Protein AF-A0A2H9UJU3-F1 (afdb_monomer)

Radius of gyration: 30.04 Å; Cα contacts (8 Å, |Δi|>4): 275; chains: 1; bounding box: 65×41×95 Å

Structure (mmCIF, N/CA/C/O backbone):
data_AF-A0A2H9UJU3-F1
#
_entry.id   AF-A0A2H9UJU3-F1
#
loop_
_atom_site.group_PDB
_atom_site.id
_atom_site.type_symbol
_atom_site.label_atom_id
_atom_site.label_alt_id
_atom_site.label_comp_id
_atom_site.label_asym_id
_atom_site.label_entity_id
_atom_site.label_seq_id
_atom_site.pdbx_PDB_ins_code
_atom_site.Cartn_x
_atom_site.Cartn_y
_atom_site.Cartn_z
_atom_site.occupancy
_atom_site.B_iso_or_equiv
_atom_site.auth_seq_id
_atom_site.auth_comp_id
_atom_site.auth_asym_id
_atom_site.auth_atom_id
_atom_site.pdbx_PDB_model_num
ATOM 1 N N . MET A 1 1 ? 21.645 3.815 -2.377 1.00 71.12 1 MET A N 1
ATOM 2 C CA . MET A 1 1 ? 20.991 2.509 -2.167 1.00 71.12 1 MET A CA 1
ATOM 3 C C . MET A 1 1 ? 20.394 2.475 -0.770 1.00 71.12 1 MET A C 1
ATOM 5 O O . MET A 1 1 ? 19.191 2.299 -0.679 1.00 71.12 1 MET A O 1
ATOM 9 N N . ASP A 1 2 ? 21.178 2.804 0.259 1.00 84.88 2 ASP A N 1
ATOM 10 C CA . ASP A 1 2 ? 20.751 2.883 1.670 1.00 84.88 2 ASP A CA 1
ATOM 11 C C . ASP A 1 2 ? 19.466 3.697 1.880 1.00 84.88 2 ASP A C 1
ATOM 13 O O . ASP A 1 2 ? 18.487 3.160 2.375 1.00 84.88 2 ASP A O 1
ATOM 17 N N . HIS A 1 3 ? 19.380 4.913 1.328 1.00 91.19 3 HIS A N 1
ATOM 18 C CA . HIS A 1 3 ? 18.159 5.733 1.414 1.00 91.19 3 HIS A CA 1
ATOM 19 C C . HIS A 1 3 ? 16.886 5.038 0.880 1.00 91.19 3 HIS A C 1
ATOM 21 O O . HIS A 1 3 ? 15.785 5.308 1.355 1.00 91.19 3 HIS A O 1
ATOM 27 N N . LEU A 1 4 ? 16.990 4.180 -0.145 1.00 96.31 4 LEU A N 1
ATOM 28 C CA . LEU A 1 4 ? 15.821 3.463 -0.677 1.00 96.31 4 LEU A CA 1
ATOM 29 C C . LEU A 1 4 ? 15.385 2.343 0.271 1.00 96.31 4 LEU A C 1
ATOM 31 O O . LEU A 1 4 ? 14.187 2.141 0.442 1.00 96.31 4 LEU A O 1
ATOM 35 N N . LEU A 1 5 ? 16.343 1.660 0.901 1.00 97.25 5 LEU A N 1
ATOM 36 C CA . LEU A 1 5 ? 16.063 0.661 1.931 1.00 97.25 5 LEU A CA 1
ATOM 37 C C . LEU A 1 5 ? 15.442 1.325 3.167 1.00 97.25 5 LEU A C 1
ATOM 39 O O . LEU A 1 5 ? 14.396 0.875 3.617 1.00 97.25 5 LEU A O 1
ATOM 43 N N . ASP A 1 6 ? 15.981 2.464 3.611 1.00 97.25 6 ASP A N 1
ATOM 44 C CA . ASP A 1 6 ? 15.407 3.253 4.711 1.00 97.25 6 ASP A CA 1
ATOM 45 C C . ASP A 1 6 ? 13.963 3.695 4.409 1.00 97.25 6 ASP A C 1
ATOM 47 O O . ASP A 1 6 ? 13.097 3.711 5.285 1.00 97.25 6 ASP A O 1
ATOM 51 N N . SER A 1 7 ? 13.682 4.049 3.149 1.00 98.12 7 SER A N 1
ATOM 52 C CA . SER A 1 7 ? 12.333 4.429 2.709 1.00 98.12 7 SER A CA 1
ATOM 53 C C . SER A 1 7 ? 11.366 3.240 2.742 1.00 98.12 7 SER A C 1
ATOM 55 O O . SER A 1 7 ? 10.207 3.409 3.117 1.00 98.12 7 SER A O 1
ATOM 57 N N . LEU A 1 8 ? 11.829 2.037 2.387 1.00 98.06 8 LEU A N 1
ATOM 58 C CA . LEU A 1 8 ? 11.037 0.807 2.484 1.00 98.06 8 LEU A CA 1
ATOM 59 C C . LEU A 1 8 ? 10.750 0.442 3.943 1.00 98.06 8 LEU A C 1
ATOM 61 O O . LEU A 1 8 ? 9.595 0.204 4.285 1.00 98.06 8 LEU A O 1
ATOM 65 N N . ASP A 1 9 ? 11.758 0.502 4.814 1.00 97.38 9 ASP A N 1
ATOM 66 C CA . ASP A 1 9 ? 11.581 0.260 6.250 1.00 97.38 9 ASP A CA 1
ATOM 67 C C . ASP A 1 9 ? 10.626 1.308 6.867 1.00 97.38 9 ASP A C 1
ATOM 69 O O . ASP A 1 9 ? 9.838 1.020 7.771 1.00 97.38 9 ASP A O 1
ATOM 73 N N . GLN A 1 10 ? 10.624 2.546 6.362 1.00 98.25 10 GLN A N 1
ATOM 74 C CA . GLN A 1 10 ? 9.644 3.556 6.764 1.00 98.25 10 GLN A CA 1
ATOM 75 C C . GLN A 1 10 ? 8.214 3.222 6.312 1.00 98.25 10 GLN A C 1
ATOM 77 O O . GLN A 1 10 ? 7.278 3.454 7.082 1.00 98.25 10 GLN A O 1
ATOM 82 N N . ILE A 1 11 ? 8.025 2.702 5.098 1.00 98.25 11 ILE A N 1
ATOM 83 C CA . ILE A 1 11 ? 6.712 2.241 4.620 1.00 98.25 11 ILE A CA 1
ATOM 84 C C . ILE A 1 11 ? 6.210 1.088 5.485 1.00 98.25 11 ILE A C 1
ATOM 86 O O . ILE A 1 11 ? 5.078 1.156 5.954 1.00 98.25 11 ILE A O 1
ATOM 90 N N . GLU A 1 12 ? 7.058 0.100 5.767 1.00 97.50 12 GLU A N 1
ATOM 91 C CA . GLU A 1 12 ? 6.731 -1.038 6.634 1.00 97.50 12 GLU A CA 1
ATOM 92 C C . GLU A 1 12 ? 6.290 -0.566 8.031 1.00 97.50 12 GLU A C 1
ATOM 94 O O . GLU A 1 12 ? 5.260 -0.985 8.557 1.00 97.50 12 GLU A O 1
ATOM 99 N N . ASN A 1 13 ? 7.007 0.395 8.620 1.00 98.06 13 ASN A N 1
ATOM 100 C CA . ASN A 1 13 ? 6.614 0.985 9.901 1.00 98.06 13 ASN A CA 1
ATOM 101 C C . ASN A 1 13 ? 5.247 1.690 9.842 1.00 98.06 13 ASN A C 1
ATOM 103 O O . ASN A 1 13 ? 4.453 1.583 10.779 1.00 98.06 13 ASN A O 1
ATOM 107 N N . LEU A 1 14 ? 4.957 2.422 8.761 1.00 98.25 14 LEU A N 1
ATOM 108 C CA . LEU A 1 14 ? 3.671 3.103 8.577 1.00 98.25 14 LEU A CA 1
ATOM 109 C C . LEU A 1 14 ? 2.522 2.117 8.330 1.00 98.25 14 LEU A C 1
ATOM 111 O O . LEU A 1 14 ? 1.419 2.343 8.829 1.00 98.25 14 LEU A O 1
ATOM 115 N N . GLU A 1 15 ? 2.779 1.037 7.596 1.00 97.06 15 GLU A N 1
ATOM 116 C CA . GLU A 1 15 ? 1.847 -0.072 7.393 1.00 97.06 15 GLU A CA 1
ATOM 117 C C . GLU A 1 15 ? 1.529 -0.764 8.725 1.00 97.06 15 GLU A C 1
ATOM 119 O O . GLU A 1 15 ? 0.360 -0.944 9.063 1.00 97.06 15 GLU A O 1
ATOM 124 N N . ASN A 1 16 ? 2.547 -1.073 9.532 1.00 95.38 16 ASN A N 1
ATOM 125 C CA . ASN A 1 16 ? 2.372 -1.671 10.855 1.00 95.38 16 ASN A CA 1
ATOM 126 C C . ASN A 1 16 ? 1.556 -0.770 11.792 1.00 95.38 16 ASN A C 1
ATOM 128 O O . ASN A 1 16 ? 0.697 -1.252 12.531 1.00 95.38 16 ASN A O 1
ATOM 132 N N . GLN A 1 17 ? 1.761 0.550 11.738 1.00 94.69 17 GLN A N 1
ATOM 133 C CA . GLN A 1 17 ? 0.908 1.503 12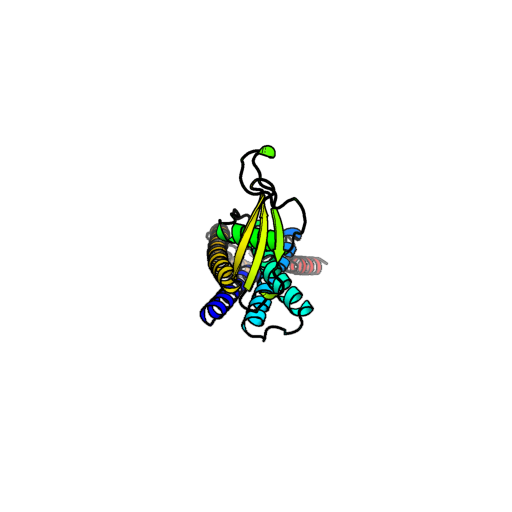.457 1.00 94.69 17 GLN A CA 1
ATOM 134 C C . GLN A 1 17 ? -0.551 1.413 12.000 1.00 94.69 17 GLN A C 1
ATOM 136 O O . GLN A 1 17 ? -1.446 1.349 12.841 1.00 94.69 17 GLN A O 1
ATOM 141 N N . LEU A 1 18 ? -0.791 1.358 10.688 1.00 93.38 18 LEU A N 1
ATOM 142 C CA . LEU A 1 18 ? -2.132 1.232 10.123 1.00 93.38 18 LEU A CA 1
ATOM 143 C C . LEU A 1 18 ? -2.804 -0.073 10.583 1.00 93.38 18 LEU A C 1
ATOM 145 O O . LEU A 1 18 ? -3.924 -0.035 11.090 1.00 93.38 18 LEU A O 1
ATOM 149 N N . ARG A 1 19 ? -2.091 -1.207 10.511 1.00 93.44 19 ARG A N 1
ATOM 150 C CA . ARG A 1 19 ? -2.549 -2.509 11.032 1.00 93.44 19 ARG A CA 1
ATOM 151 C C . ARG A 1 19 ? -2.897 -2.439 12.520 1.00 93.44 19 ARG A C 1
ATOM 153 O O . ARG A 1 19 ? -3.940 -2.949 12.919 1.00 93.44 19 ARG A O 1
ATOM 160 N N . ASN A 1 20 ? -2.084 -1.763 13.331 1.00 90.88 20 ASN A N 1
ATOM 161 C CA . ASN A 1 20 ? -2.363 -1.581 14.757 1.00 90.88 20 ASN A CA 1
ATOM 162 C C . ASN A 1 20 ? -3.626 -0.745 15.000 1.00 90.88 20 ASN A C 1
ATOM 164 O O . ASN A 1 20 ? -4.445 -1.123 15.836 1.00 90.88 20 ASN A O 1
ATOM 168 N N 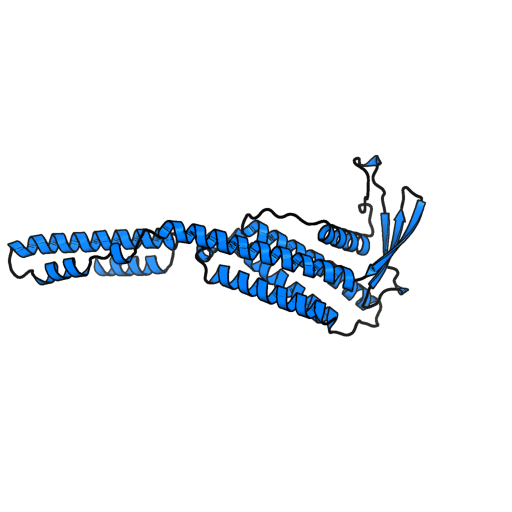. TYR A 1 21 ? -3.827 0.352 14.263 1.00 84.88 21 TYR A N 1
ATOM 169 C CA . TYR A 1 21 ? -5.060 1.139 14.375 1.00 84.88 21 TYR A CA 1
ATOM 170 C C . TYR A 1 21 ? -6.296 0.338 13.967 1.00 84.88 21 TYR A C 1
ATOM 172 O O . TYR A 1 21 ? -7.335 0.459 14.603 1.00 84.88 21 TYR A O 1
ATOM 180 N N . ILE A 1 22 ? -6.187 -0.515 12.950 1.00 86.44 22 ILE A N 1
ATOM 181 C CA . ILE A 1 22 ? -7.304 -1.345 12.485 1.00 86.44 22 ILE A CA 1
ATOM 182 C C . ILE A 1 22 ? -7.624 -2.470 13.463 1.00 86.44 22 ILE A C 1
ATOM 184 O O . ILE A 1 22 ? -8.795 -2.757 13.675 1.00 86.44 22 ILE A O 1
ATOM 188 N N . ASN A 1 23 ? -6.616 -3.131 14.033 1.00 82.50 23 ASN A N 1
ATOM 189 C CA . ASN A 1 23 ? -6.821 -4.320 14.865 1.00 82.50 23 ASN A CA 1
ATOM 190 C C . ASN A 1 23 ? -7.099 -3.991 16.335 1.00 82.50 23 ASN A C 1
ATOM 192 O O . ASN A 1 23 ? -7.747 -4.774 17.020 1.00 82.50 23 ASN A O 1
ATOM 196 N N . CYS A 1 24 ? -6.619 -2.846 16.820 1.00 78.88 24 CYS A N 1
ATOM 197 C CA . CYS A 1 24 ? -6.755 -2.443 18.221 1.00 78.88 24 CYS A CA 1
ATOM 198 C C . CYS A 1 24 ? -7.644 -1.202 18.408 1.00 78.88 24 CYS A C 1
ATOM 200 O O . CYS A 1 24 ? -7.858 -0.767 19.540 1.00 78.88 24 CYS A O 1
ATOM 202 N N . GLY A 1 25 ? -8.102 -0.582 17.317 1.00 76.44 25 GLY A N 1
ATOM 203 C CA . GLY A 1 25 ? -8.897 0.643 17.341 1.00 76.44 25 GLY A CA 1
ATOM 204 C C . GLY A 1 25 ? -10.402 0.404 17.415 1.00 76.44 25 GLY A C 1
ATOM 205 O O . GLY A 1 25 ? -10.908 -0.692 17.177 1.00 76.44 25 GLY A O 1
ATOM 206 N N . VAL A 1 26 ? -11.141 1.472 17.711 1.00 79.75 26 VAL A N 1
ATOM 207 C CA . VAL A 1 26 ? -12.614 1.459 17.747 1.00 79.75 26 VAL A CA 1
ATOM 208 C C . VAL A 1 26 ? -13.241 1.288 16.359 1.00 79.75 26 VAL A C 1
ATOM 210 O O . VAL A 1 26 ? -14.412 0.928 16.251 1.00 79.75 26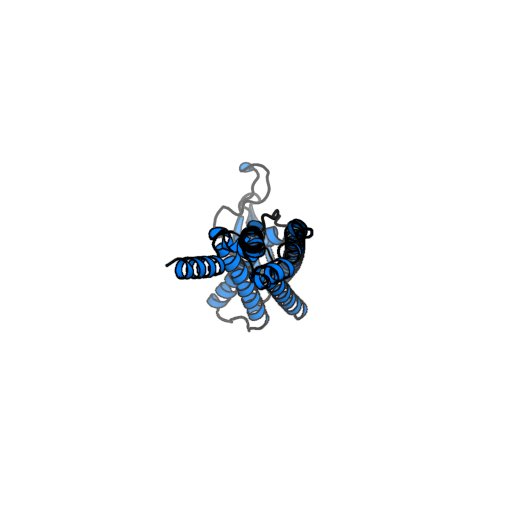 VAL A O 1
ATOM 213 N N . LEU A 1 27 ? -12.477 1.525 15.289 1.00 84.00 27 LEU A N 1
ATOM 214 C CA . LEU A 1 27 ? -12.910 1.297 13.911 1.00 84.00 27 LEU A CA 1
ATOM 215 C C . LEU A 1 27 ? -12.914 -0.187 13.515 1.00 84.00 27 LEU A C 1
ATOM 217 O O . LEU A 1 27 ? -13.559 -0.522 12.522 1.00 84.00 27 LEU A O 1
ATOM 221 N N . HIS A 1 28 ? -12.247 -1.069 14.274 1.00 85.62 28 HIS A N 1
ATOM 222 C CA . HIS A 1 28 ? -12.102 -2.494 13.948 1.00 85.62 28 HIS A CA 1
ATOM 223 C C . HIS A 1 28 ? -13.437 -3.144 13.565 1.00 85.62 28 HIS A C 1
ATOM 225 O O . HIS A 1 28 ? -13.619 -3.624 12.447 1.00 85.62 28 HIS A O 1
ATOM 231 N N . TYR A 1 29 ? -14.410 -3.078 14.472 1.00 77.06 29 TYR A N 1
ATOM 232 C CA . TYR A 1 29 ? -15.710 -3.720 14.292 1.00 77.06 29 TYR A CA 1
ATOM 233 C C . TYR A 1 29 ? -16.555 -3.056 13.200 1.00 77.06 29 TYR A C 1
ATOM 235 O O . TYR A 1 29 ? -17.287 -3.733 12.480 1.00 77.06 29 TYR A O 1
ATOM 243 N N . GLN A 1 30 ? -16.428 -1.735 13.022 1.00 80.94 30 GLN A N 1
ATOM 244 C CA . GLN A 1 30 ? -17.106 -1.028 11.930 1.00 80.94 30 GLN A CA 1
ATOM 245 C C . GLN A 1 30 ? -16.619 -1.523 10.565 1.00 80.94 30 GLN A C 1
ATOM 247 O O . GLN A 1 30 ? -17.423 -1.688 9.648 1.00 80.94 30 GLN A O 1
ATOM 252 N N . LEU A 1 31 ? -15.314 -1.776 10.441 1.00 85.75 31 LEU A N 1
ATOM 253 C CA . LEU A 1 31 ? -14.714 -2.331 9.233 1.00 85.75 31 LEU A CA 1
ATOM 254 C C . LEU A 1 31 ? -15.094 -3.804 9.050 1.00 85.75 31 LEU A C 1
ATOM 256 O O . LEU A 1 31 ? -15.460 -4.186 7.944 1.00 85.75 31 LEU A O 1
ATOM 260 N N . LEU A 1 32 ? -15.070 -4.606 10.119 1.00 84.50 32 LEU A N 1
ATOM 261 C CA . LEU A 1 32 ? -15.396 -6.036 10.083 1.00 84.50 32 LEU A CA 1
ATOM 262 C C . LEU A 1 32 ? -16.849 -6.306 9.641 1.00 84.50 32 LEU A C 1
ATOM 264 O O . LEU A 1 32 ? -17.108 -7.252 8.894 1.00 84.50 32 LEU A O 1
ATOM 268 N N . ASN A 1 33 ? -17.790 -5.450 10.056 1.00 83.69 33 ASN A N 1
ATOM 269 C CA . ASN A 1 33 ? -19.205 -5.558 9.685 1.00 83.69 33 ASN A CA 1
ATOM 270 C C . ASN A 1 33 ? -19.463 -5.302 8.190 1.00 83.69 33 ASN A C 1
ATOM 272 O O . ASN A 1 33 ? -20.412 -5.843 7.619 1.00 83.69 33 ASN A O 1
ATOM 276 N N . ASP A 1 34 ? -18.605 -4.528 7.524 1.00 87.50 34 ASP A N 1
ATOM 277 C CA . ASP A 1 34 ? -18.618 -4.362 6.071 1.00 87.50 34 ASP A CA 1
ATOM 278 C C . ASP A 1 34 ? -17.629 -5.354 5.444 1.00 87.50 34 ASP A C 1
ATOM 280 O O . ASP A 1 34 ? -16.490 -5.013 5.124 1.00 87.50 34 ASP A O 1
ATOM 284 N N . LYS A 1 35 ? -18.071 -6.609 5.260 1.00 89.38 35 LYS A N 1
ATOM 285 C CA . LYS A 1 35 ? -17.216 -7.695 4.743 1.00 89.38 35 LYS A CA 1
ATOM 286 C C . LYS A 1 35 ? -16.449 -7.293 3.485 1.00 89.3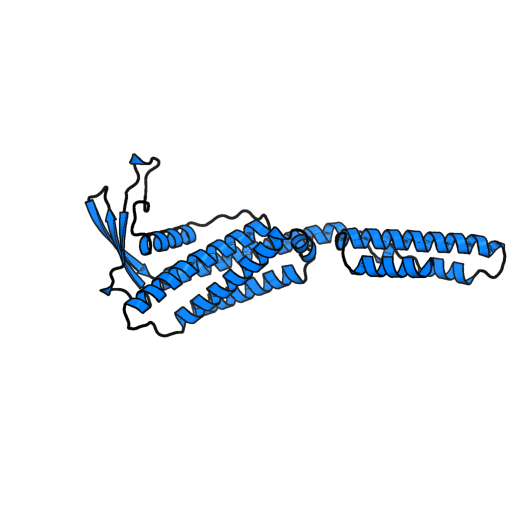8 35 LYS A C 1
ATOM 288 O O . LYS A 1 35 ? -15.270 -7.602 3.369 1.00 89.38 35 LYS A O 1
ATOM 293 N N . HIS A 1 36 ? -17.100 -6.615 2.542 1.00 91.19 36 HIS A N 1
ATOM 294 C CA . HIS A 1 36 ? -16.444 -6.195 1.308 1.00 91.19 36 HIS A CA 1
ATOM 295 C C . HIS A 1 36 ? -15.278 -5.236 1.591 1.00 91.19 36 HIS A C 1
ATOM 297 O O . HIS A 1 36 ? -14.175 -5.457 1.091 1.00 91.19 36 HIS A O 1
ATOM 303 N N . ARG A 1 37 ? -15.487 -4.208 2.428 1.00 92.81 37 ARG A N 1
ATOM 304 C CA . ARG A 1 37 ? -14.398 -3.309 2.841 1.00 92.81 37 ARG A CA 1
ATOM 305 C C . ARG A 1 37 ? -13.322 -4.016 3.649 1.00 92.81 37 ARG A C 1
ATOM 307 O O . ARG A 1 37 ? -12.152 -3.720 3.438 1.00 92.81 37 ARG A O 1
ATOM 314 N N . TRP A 1 38 ? -13.692 -4.944 4.527 1.00 93.44 38 TRP A N 1
ATOM 315 C CA . TRP A 1 38 ? -12.732 -5.728 5.301 1.00 93.44 38 TRP A CA 1
ATOM 316 C C . TRP A 1 38 ? -11.790 -6.531 4.397 1.00 93.44 38 TRP A C 1
ATOM 318 O O . TRP A 1 38 ? -10.572 -6.414 4.503 1.00 93.44 38 TRP A O 1
ATOM 328 N N . TRP A 1 39 ? -12.336 -7.286 3.441 1.00 94.19 39 TRP A N 1
ATOM 329 C CA . TRP A 1 39 ? -11.524 -8.066 2.500 1.00 94.19 39 TRP A CA 1
ATOM 330 C C . TRP A 1 39 ? -10.664 -7.180 1.593 1.00 94.19 39 TRP A C 1
ATOM 332 O O . TRP A 1 39 ? -9.507 -7.511 1.331 1.00 94.19 39 TRP A O 1
ATOM 342 N N . MET A 1 40 ? -11.195 -6.036 1.151 1.00 96.12 40 MET A N 1
ATOM 343 C CA . MET A 1 40 ? -10.426 -5.046 0.394 1.00 96.12 40 MET A CA 1
ATOM 344 C C . MET A 1 40 ? -9.264 -4.477 1.217 1.00 96.12 40 MET A C 1
ATOM 346 O O . MET A 1 40 ? -8.163 -4.337 0.690 1.00 96.12 40 MET A O 1
ATOM 350 N N . LEU A 1 41 ? -9.488 -4.189 2.501 1.00 96.44 41 LEU A N 1
ATOM 351 C CA . LEU A 1 41 ? -8.471 -3.691 3.424 1.00 96.44 41 LEU A CA 1
ATOM 352 C C . LEU A 1 41 ? -7.336 -4.697 3.613 1.00 96.44 41 LEU A C 1
ATOM 354 O O . LEU A 1 41 ? -6.177 -4.330 3.433 1.00 96.44 41 LEU A O 1
ATOM 358 N N . CYS A 1 42 ? -7.667 -5.953 3.928 1.00 95.12 42 CYS A N 1
ATOM 359 C CA . CYS A 1 42 ? -6.679 -7.022 4.075 1.00 95.12 42 CYS A CA 1
ATOM 360 C C . CYS A 1 42 ? -5.866 -7.198 2.789 1.00 95.12 42 CYS A C 1
ATOM 362 O O . CYS A 1 42 ? -4.642 -7.140 2.822 1.00 95.12 42 CYS A O 1
ATOM 364 N N . SER A 1 43 ? -6.542 -7.312 1.640 1.00 97.38 43 SER A N 1
ATOM 365 C CA . SER A 1 43 ? -5.866 -7.485 0.352 1.00 97.38 43 SER A CA 1
ATOM 366 C C . SER A 1 43 ? -4.959 -6.304 -0.002 1.00 97.38 43 SER A C 1
ATOM 368 O O . SER A 1 43 ? -3.853 -6.512 -0.494 1.00 97.38 43 SER A O 1
ATOM 370 N N . ALA A 1 44 ? -5.394 -5.068 0.246 1.00 98.06 44 ALA A N 1
ATOM 371 C CA . ALA A 1 44 ? -4.586 -3.888 -0.035 1.00 98.06 44 ALA A CA 1
ATOM 372 C C . ALA A 1 44 ? -3.346 -3.815 0.870 1.00 98.06 44 ALA A C 1
ATOM 374 O O . ALA A 1 44 ? -2.252 -3.519 0.394 1.00 98.06 44 ALA A O 1
ATOM 375 N N . LEU A 1 45 ? -3.505 -4.114 2.158 1.00 97.69 45 LEU A N 1
ATOM 376 C CA . LEU A 1 45 ? -2.399 -4.178 3.107 1.00 97.69 45 LEU A CA 1
ATOM 377 C C . LEU A 1 45 ? -1.360 -5.232 2.713 1.00 97.69 45 LEU A C 1
ATOM 379 O O . LEU A 1 45 ? -0.171 -4.931 2.685 1.00 97.69 45 LEU A O 1
ATOM 383 N N . ASP A 1 46 ? -1.802 -6.431 2.343 1.00 97.69 46 ASP A N 1
ATOM 384 C CA . ASP A 1 46 ? -0.890 -7.513 1.966 1.00 97.69 46 ASP A CA 1
ATOM 385 C C . ASP A 1 46 ? -0.141 -7.181 0.668 1.00 97.69 46 ASP A C 1
ATOM 387 O O . ASP A 1 46 ? 1.079 -7.289 0.621 1.00 97.69 46 ASP A O 1
ATOM 391 N N . VAL A 1 47 ? -0.820 -6.628 -0.345 1.00 98.50 47 VAL A N 1
ATOM 392 C CA . VAL A 1 47 ? -0.157 -6.178 -1.585 1.00 98.50 47 VAL A CA 1
ATOM 393 C C . VAL A 1 47 ? 0.849 -5.045 -1.325 1.00 98.50 47 VAL A C 1
ATOM 395 O O . VAL A 1 47 ? 1.897 -4.979 -1.975 1.00 98.50 47 VAL A O 1
ATOM 398 N N . LEU A 1 48 ? 0.564 -4.130 -0.391 1.00 98.44 48 LEU A N 1
ATOM 399 C CA . LEU A 1 48 ? 1.508 -3.079 0.008 1.00 98.44 48 LEU A CA 1
ATOM 400 C C . LEU A 1 48 ? 2.779 -3.670 0.650 1.00 98.44 48 LEU A C 1
ATOM 402 O O . LEU A 1 48 ? 3.883 -3.244 0.296 1.00 98.44 48 LEU A O 1
ATOM 406 N N . GLY A 1 49 ? 2.629 -4.663 1.527 1.00 97.81 49 GLY A N 1
ATOM 407 C CA . GLY A 1 49 ? 3.746 -5.390 2.134 1.00 97.81 49 GLY A CA 1
ATOM 408 C C . GLY A 1 49 ? 4.542 -6.205 1.108 1.00 97.81 49 GLY A C 1
ATOM 409 O O . GLY A 1 49 ? 5.756 -6.036 0.990 1.00 97.81 49 GLY A O 1
ATOM 410 N N . ASP A 1 50 ? 3.858 -7.004 0.285 1.00 98.44 50 ASP A N 1
ATOM 411 C CA . ASP A 1 50 ? 4.460 -7.857 -0.751 1.00 98.44 50 ASP A CA 1
ATOM 412 C C . ASP A 1 50 ? 5.288 -7.046 -1.753 1.00 98.44 50 ASP A C 1
ATOM 414 O O . ASP A 1 50 ? 6.401 -7.425 -2.126 1.00 98.44 50 ASP A O 1
ATOM 418 N N . THR A 1 51 ? 4.770 -5.892 -2.183 1.00 98.56 51 THR A N 1
ATOM 419 C CA . THR A 1 51 ? 5.508 -5.006 -3.094 1.00 98.56 51 THR A CA 1
ATOM 420 C C . THR A 1 51 ? 6.720 -4.371 -2.420 1.00 98.56 51 THR A C 1
ATOM 422 O O . THR A 1 51 ? 7.758 -4.232 -3.066 1.00 98.56 51 THR A O 1
ATOM 425 N N . SER A 1 52 ? 6.638 -4.044 -1.128 1.00 98.06 52 SER A N 1
ATOM 426 C CA . SER A 1 52 ? 7.777 -3.527 -0.360 1.00 98.06 52 SER A CA 1
ATOM 427 C C . SER A 1 52 ? 8.885 -4.577 -0.216 1.00 98.06 52 SER A C 1
ATOM 429 O O . SER A 1 52 ? 10.058 -4.258 -0.427 1.00 98.06 52 SER A O 1
ATOM 431 N N . LEU A 1 53 ? 8.519 -5.841 0.029 1.00 97.94 53 LEU A N 1
ATOM 432 C CA . LEU A 1 53 ? 9.453 -6.970 0.032 1.00 97.94 53 LEU A CA 1
ATOM 433 C C . LEU A 1 53 ? 10.106 -7.161 -1.345 1.00 97.94 53 LEU A C 1
ATOM 435 O O . LEU A 1 53 ? 11.330 -7.219 -1.446 1.00 97.94 53 LEU A O 1
ATOM 439 N N . ALA A 1 54 ? 9.311 -7.156 -2.419 1.00 98.25 54 ALA A N 1
ATOM 440 C CA . ALA A 1 54 ? 9.822 -7.284 -3.783 1.00 98.25 54 ALA A CA 1
ATOM 441 C C . ALA A 1 54 ? 10.802 -6.155 -4.158 1.00 98.25 54 ALA A C 1
ATOM 443 O O . ALA A 1 54 ? 11.813 -6.401 -4.820 1.00 98.25 54 ALA A O 1
ATOM 444 N N . PHE A 1 55 ? 10.540 -4.916 -3.724 1.00 98.44 55 PHE A N 1
ATOM 445 C CA . PHE A 1 55 ? 11.472 -3.802 -3.910 1.00 98.44 55 PHE A CA 1
ATOM 446 C C . PHE A 1 55 ? 12.777 -4.007 -3.142 1.00 98.44 55 PHE A C 1
ATOM 448 O O . PHE A 1 55 ? 13.850 -3.764 -3.700 1.00 98.44 55 PHE A O 1
ATOM 455 N N . LYS A 1 56 ? 12.700 -4.466 -1.889 1.00 97.75 56 LYS A N 1
ATOM 456 C CA . LYS A 1 56 ? 13.870 -4.744 -1.046 1.00 97.75 56 LYS A CA 1
ATOM 457 C C . LYS A 1 56 ? 14.762 -5.803 -1.689 1.00 97.75 56 LYS A C 1
ATOM 459 O O . LYS A 1 56 ? 15.948 -5.548 -1.906 1.00 97.75 56 LYS A O 1
ATOM 464 N N . ASP A 1 57 ? 14.166 -6.910 -2.121 1.00 97.38 57 ASP A N 1
ATOM 465 C CA . ASP A 1 57 ? 14.877 -7.990 -2.801 1.00 97.38 57 ASP A CA 1
ATOM 466 C C . ASP A 1 57 ? 15.489 -7.510 -4.120 1.00 97.38 57 ASP A C 1
ATOM 468 O O . ASP A 1 57 ? 16.680 -7.706 -4.345 1.00 97.38 57 ASP A O 1
ATOM 472 N N . TYR A 1 58 ? 14.746 -6.772 -4.955 1.00 97.31 58 TYR A N 1
ATOM 473 C CA . TYR A 1 58 ? 15.291 -6.211 -6.198 1.00 97.31 58 TYR A CA 1
ATOM 474 C C . TYR A 1 58 ? 16.545 -5.350 -5.959 1.00 97.31 58 TYR A C 1
ATOM 476 O O . TYR A 1 58 ? 17.510 -5.401 -6.731 1.00 97.31 58 TYR A O 1
ATOM 484 N N . LEU A 1 59 ? 16.552 -4.545 -4.891 1.00 96.50 59 LEU A N 1
ATOM 485 C CA . LEU A 1 59 ? 17.696 -3.709 -4.530 1.00 96.50 59 LEU A CA 1
ATOM 486 C C . LEU A 1 59 ? 18.899 -4.546 -4.083 1.00 96.50 59 LEU A C 1
ATOM 488 O O . LEU A 1 59 ? 20.029 -4.215 -4.452 1.00 96.50 59 LEU A O 1
ATOM 492 N N . GLN A 1 60 ? 18.669 -5.635 -3.355 1.00 95.44 60 GLN A N 1
ATOM 493 C CA . GLN A 1 60 ? 19.714 -6.404 -2.677 1.00 95.44 60 GLN A CA 1
ATOM 494 C C . GLN A 1 60 ? 20.254 -7.587 -3.493 1.00 95.44 60 GLN A C 1
ATOM 496 O O . GLN A 1 60 ? 21.416 -7.951 -3.330 1.00 95.44 60 GLN A O 1
ATOM 501 N N . THR A 1 61 ? 19.472 -8.159 -4.409 1.00 94.75 61 THR A N 1
ATOM 502 C CA . THR A 1 61 ? 19.892 -9.325 -5.201 1.00 94.75 61 THR A CA 1
ATOM 503 C C . THR A 1 61 ? 20.682 -8.933 -6.447 1.00 94.75 61 THR A C 1
ATOM 505 O O . THR A 1 61 ? 20.522 -7.840 -7.000 1.00 94.75 61 THR A O 1
ATOM 508 N N . GLU A 1 62 ? 21.522 -9.835 -6.952 1.00 95.69 62 GLU A N 1
ATOM 509 C CA . GLU A 1 62 ? 22.173 -9.639 -8.249 1.00 95.69 62 GLU A CA 1
ATOM 510 C C . GLU A 1 62 ? 21.150 -9.603 -9.395 1.00 95.69 62 GLU A C 1
ATOM 512 O O . GLU A 1 62 ? 20.100 -10.244 -9.347 1.00 95.69 62 GLU A O 1
ATOM 517 N N . PHE A 1 63 ? 21.455 -8.831 -10.440 1.00 96.25 63 PHE A N 1
ATOM 518 C CA . PHE A 1 63 ? 20.618 -8.772 -11.637 1.00 96.25 63 PHE A CA 1
ATOM 519 C C . PHE A 1 63 ? 21.005 -9.901 -12.599 1.00 96.25 63 PHE A C 1
ATOM 521 O O . PHE A 1 63 ? 22.202 -10.127 -12.804 1.00 96.25 63 PHE A O 1
ATOM 528 N N . PRO A 1 64 ? 20.037 -10.595 -13.220 1.00 96.56 64 PRO A N 1
ATOM 529 C CA . PRO A 1 64 ? 20.332 -11.763 -14.040 1.00 96.56 64 PRO A CA 1
ATOM 530 C C . PRO A 1 64 ? 21.146 -11.418 -15.293 1.00 96.56 64 PRO A C 1
ATOM 532 O O . PRO A 1 64 ? 21.076 -10.312 -15.845 1.00 96.56 64 PRO A O 1
ATOM 535 N N . LYS A 1 65 ? 21.902 -12.404 -15.786 1.00 95.19 65 LYS A N 1
ATOM 536 C CA . LYS A 1 65 ? 22.712 -12.271 -17.009 1.00 95.19 65 LYS A CA 1
ATOM 537 C C . LYS A 1 65 ? 21.904 -12.642 -18.251 1.00 95.19 65 LYS A C 1
ATOM 539 O O . LYS A 1 65 ? 22.059 -12.016 -19.301 1.00 95.19 65 LYS A O 1
ATOM 544 N N . GLU A 1 66 ? 21.015 -13.616 -18.118 1.00 97.12 66 GLU A N 1
ATOM 545 C CA . GLU A 1 66 ? 20.180 -14.176 -19.171 1.00 97.12 66 GLU A CA 1
ATOM 546 C C . GLU A 1 66 ? 19.136 -13.153 -19.624 1.00 97.12 66 GLU A C 1
ATOM 548 O O . GLU A 1 66 ? 18.327 -12.668 -18.834 1.00 97.12 66 GLU A O 1
ATOM 553 N N . THR A 1 67 ? 19.102 -12.848 -20.923 1.00 94.31 67 THR A N 1
ATOM 554 C CA . THR A 1 67 ? 18.220 -11.814 -21.486 1.00 94.31 67 THR A CA 1
ATOM 555 C C . THR A 1 67 ? 16.746 -12.000 -21.117 1.00 94.31 67 THR A C 1
ATOM 557 O O . THR A 1 67 ? 16.085 -11.022 -20.785 1.00 94.31 67 THR A O 1
ATOM 560 N N . GLY A 1 68 ? 16.225 -13.231 -21.154 1.00 95.75 68 GLY A N 1
ATOM 561 C CA . GLY A 1 68 ? 14.830 -13.501 -20.788 1.00 95.75 68 GLY A CA 1
ATOM 562 C C . GLY A 1 68 ? 14.526 -13.145 -19.330 1.00 95.75 68 GLY A C 1
ATOM 563 O O . GLY A 1 68 ? 13.520 -12.497 -19.050 1.00 95.75 68 GLY A O 1
ATOM 564 N N . LEU A 1 69 ? 15.439 -13.481 -18.413 1.00 96.88 69 LEU A N 1
ATOM 565 C CA . LEU A 1 69 ? 15.306 -13.143 -16.996 1.00 96.88 69 LEU A CA 1
ATOM 566 C C . LEU A 1 69 ? 15.425 -11.633 -16.758 1.00 96.88 69 LEU A C 1
ATOM 568 O O . LEU A 1 69 ? 14.698 -11.094 -15.930 1.00 96.88 69 LEU A O 1
ATOM 572 N N . LYS A 1 70 ? 16.260 -10.921 -17.525 1.00 96.50 70 LYS A N 1
ATOM 573 C CA . LYS A 1 70 ? 16.319 -9.451 -17.458 1.00 96.50 70 LYS A CA 1
ATOM 574 C C . LYS A 1 70 ? 14.960 -8.806 -17.739 1.00 96.50 70 LYS A C 1
ATOM 576 O O . LYS A 1 70 ? 14.552 -7.914 -17.002 1.00 96.50 70 LYS A O 1
ATOM 581 N N . TYR A 1 71 ? 14.236 -9.283 -18.756 1.00 94.56 71 TYR A N 1
ATOM 582 C CA . TYR A 1 71 ? 12.875 -8.808 -19.036 1.00 94.56 71 TYR A CA 1
ATOM 583 C C . TYR A 1 71 ? 11.909 -9.118 -17.894 1.00 94.56 71 TYR A C 1
ATOM 585 O O . TYR A 1 71 ? 11.137 -8.243 -17.516 1.00 94.56 71 TYR A O 1
ATOM 593 N N . ILE A 1 72 ? 11.972 -10.323 -17.317 1.00 95.62 72 ILE A N 1
ATOM 594 C CA . ILE A 1 72 ? 11.138 -10.689 -16.162 1.00 95.62 72 ILE A CA 1
ATOM 595 C C . ILE A 1 72 ? 11.386 -9.730 -14.994 1.00 95.62 72 ILE A C 1
ATOM 597 O O . ILE A 1 72 ? 10.427 -9.218 -14.425 1.00 95.62 72 ILE A O 1
ATOM 601 N N . HIS A 1 73 ? 12.646 -9.417 -14.682 1.00 95.69 73 HIS A N 1
ATOM 602 C CA . HIS A 1 73 ? 12.974 -8.460 -13.624 1.00 95.69 73 HIS A CA 1
ATOM 603 C C . HIS A 1 73 ? 12.473 -7.044 -13.943 1.00 95.69 73 HIS A C 1
ATOM 605 O O . HIS A 1 73 ? 11.862 -6.414 -13.083 1.00 95.69 73 HIS A O 1
ATOM 611 N N . CYS A 1 74 ? 12.669 -6.550 -15.172 1.00 94.69 74 CYS A N 1
ATOM 612 C CA . CYS A 1 74 ? 12.181 -5.228 -15.579 1.00 94.69 74 CYS A CA 1
ATOM 613 C C . CYS A 1 74 ? 10.650 -5.128 -15.549 1.00 94.69 74 CYS A C 1
ATOM 615 O O . CYS A 1 74 ? 10.100 -4.154 -15.042 1.00 94.69 74 CYS A O 1
ATOM 617 N N . TYR A 1 75 ? 9.936 -6.126 -16.064 1.00 94.94 75 TYR A N 1
ATOM 618 C CA . TYR A 1 75 ? 8.476 -6.124 -16.028 1.00 94.94 75 TYR A CA 1
ATOM 619 C C . TYR A 1 75 ? 7.940 -6.332 -14.614 1.00 94.94 75 TYR A C 1
ATOM 621 O O . TYR A 1 75 ? 6.976 -5.669 -14.235 1.00 94.94 75 TYR A O 1
ATOM 629 N N . GLY A 1 76 ? 8.594 -7.178 -13.818 1.00 96.56 76 GLY A N 1
ATOM 630 C CA . GLY A 1 76 ? 8.261 -7.407 -12.417 1.00 96.56 76 GLY A CA 1
ATOM 631 C C . GLY A 1 76 ? 8.345 -6.124 -11.596 1.00 96.56 76 GLY A C 1
ATOM 632 O O . GLY A 1 76 ? 7.360 -5.749 -10.962 1.00 96.56 76 GLY A O 1
ATOM 633 N N . ILE A 1 77 ? 9.467 -5.397 -11.667 1.00 97.44 77 ILE A N 1
ATOM 634 C CA . ILE A 1 77 ? 9.645 -4.156 -10.899 1.00 97.44 77 ILE A CA 1
ATOM 635 C C . ILE A 1 77 ? 8.652 -3.068 -11.330 1.00 97.44 77 ILE A C 1
ATOM 637 O O . ILE A 1 77 ? 8.028 -2.423 -10.486 1.00 97.44 77 ILE A O 1
ATOM 641 N N . LEU A 1 78 ? 8.421 -2.919 -12.640 1.00 96.81 78 LEU A N 1
ATOM 642 C CA . LEU A 1 78 ? 7.443 -1.967 -13.168 1.00 96.81 78 LEU A CA 1
ATOM 643 C C . LEU A 1 78 ? 6.016 -2.314 -12.737 1.00 96.81 78 LEU A C 1
ATOM 645 O O . LEU A 1 78 ? 5.230 -1.415 -12.443 1.00 96.81 78 LEU A O 1
ATOM 649 N N . GLN A 1 79 ? 5.670 -3.602 -12.693 1.00 97.12 79 GLN A N 1
ATOM 650 C CA . GLN A 1 79 ? 4.363 -4.054 -12.234 1.00 97.12 79 GLN A CA 1
ATOM 651 C C . GLN A 1 79 ? 4.196 -3.866 -10.720 1.00 97.12 79 GLN A C 1
ATOM 653 O O . GLN A 1 79 ? 3.114 -3.459 -10.297 1.00 97.12 79 GLN A O 1
ATOM 658 N N . CYS A 1 80 ? 5.250 -4.061 -9.920 1.00 98.38 80 CYS A N 1
ATOM 659 C CA . CYS A 1 80 ? 5.225 -3.791 -8.479 1.00 98.38 80 CYS A CA 1
ATOM 660 C C . CYS A 1 80 ? 4.881 -2.327 -8.175 1.00 98.38 80 CYS A C 1
ATOM 662 O O . CYS A 1 80 ? 4.080 -2.074 -7.278 1.00 98.38 80 CYS A O 1
ATOM 664 N N . PHE A 1 81 ? 5.384 -1.360 -8.960 1.00 98.19 81 PHE A N 1
ATOM 665 C CA . PHE A 1 81 ? 4.975 0.046 -8.812 1.00 98.19 81 PHE A CA 1
ATOM 666 C C . PHE A 1 81 ? 3.461 0.224 -8.928 1.00 98.19 81 PHE A C 1
ATOM 668 O O . PHE A 1 81 ? 2.855 0.958 -8.151 1.00 98.19 81 PHE A O 1
ATOM 675 N N . ILE A 1 82 ? 2.835 -0.452 -9.890 1.00 97.00 82 ILE A N 1
ATOM 676 C CA . ILE A 1 82 ? 1.396 -0.319 -10.121 1.00 97.00 82 ILE A CA 1
ATOM 677 C C . ILE A 1 82 ? 0.598 -0.980 -9.009 1.00 97.00 82 ILE A C 1
ATOM 679 O O . ILE A 1 82 ? -0.330 -0.360 -8.499 1.00 97.00 82 ILE A O 1
ATOM 683 N N . LEU A 1 83 ? 0.998 -2.187 -8.605 1.00 98.44 83 LEU A N 1
ATOM 684 C CA . LEU A 1 83 ? 0.363 -2.912 -7.508 1.00 98.44 83 LEU A CA 1
ATOM 685 C C . LEU A 1 83 ? 0.408 -2.104 -6.205 1.00 98.44 83 LEU A C 1
ATOM 687 O O . LEU A 1 83 ? -0.622 -1.971 -5.551 1.00 98.44 83 LEU A O 1
ATOM 691 N N . GLN A 1 84 ? 1.547 -1.481 -5.882 1.00 98.44 84 GLN A N 1
ATOM 692 C CA . GLN A 1 84 ? 1.666 -0.635 -4.693 1.00 98.44 84 GLN A CA 1
ATOM 693 C C . GLN A 1 84 ? 0.791 0.628 -4.787 1.00 98.44 84 GLN A C 1
ATOM 695 O O . GLN A 1 84 ? 0.201 1.070 -3.806 1.00 98.44 84 GLN A O 1
ATOM 700 N N . GLN A 1 85 ? 0.676 1.244 -5.967 1.00 97.94 85 GLN A N 1
ATOM 701 C CA . GLN A 1 85 ? -0.218 2.394 -6.134 1.00 97.94 85 GLN A CA 1
ATOM 702 C C . GLN A 1 85 ? -1.701 2.006 -6.040 1.00 97.94 85 GLN A C 1
ATOM 704 O O . GLN A 1 85 ? -2.493 2.770 -5.491 1.00 97.94 85 GLN A O 1
ATOM 709 N N . ASP A 1 86 ? -2.089 0.862 -6.610 1.00 97.94 86 ASP A N 1
ATOM 710 C CA . ASP A 1 86 ? -3.464 0.357 -6.545 1.00 97.94 86 ASP A CA 1
ATOM 711 C C . ASP A 1 86 ? -3.834 -0.036 -5.109 1.00 97.94 86 ASP A C 1
ATOM 713 O O . ASP A 1 86 ? -4.931 0.290 -4.657 1.00 97.94 86 ASP A O 1
ATOM 717 N N . SER A 1 87 ? -2.911 -0.643 -4.353 1.00 98.25 87 SER A N 1
ATOM 718 C CA . SER A 1 87 ? -3.147 -0.946 -2.942 1.00 98.25 87 SER A CA 1
ATOM 719 C C . SER A 1 87 ? -3.354 0.320 -2.112 1.00 98.25 87 SER A C 1
ATOM 721 O O . SER A 1 87 ? -4.349 0.418 -1.398 1.00 98.25 87 SER A O 1
ATOM 723 N N . LEU A 1 88 ? -2.508 1.343 -2.275 1.00 98.06 88 LEU A N 1
ATOM 724 C CA . LEU A 1 88 ? -2.698 2.643 -1.620 1.00 98.06 88 LEU A CA 1
ATOM 725 C C . LEU A 1 88 ? -4.053 3.274 -1.973 1.00 98.06 88 LEU A C 1
ATOM 727 O O . LEU A 1 88 ? -4.741 3.783 -1.088 1.00 98.06 88 LEU A O 1
ATOM 731 N N . LYS A 1 89 ? -4.474 3.208 -3.242 1.00 97.81 89 LYS A N 1
ATOM 732 C CA . LYS A 1 89 ? -5.796 3.691 -3.666 1.00 97.81 89 LYS A CA 1
ATOM 733 C C . LYS A 1 89 ? -6.925 2.951 -2.948 1.00 97.81 89 LYS A C 1
ATOM 735 O O . LYS A 1 89 ? -7.828 3.601 -2.427 1.00 97.81 89 LYS A O 1
ATOM 740 N N . HIS A 1 90 ? -6.867 1.623 -2.886 1.00 97.69 90 HIS A N 1
ATOM 741 C CA . HIS A 1 90 ? -7.879 0.826 -2.192 1.00 97.69 90 HIS A CA 1
ATOM 742 C C . HIS A 1 90 ? -7.918 1.119 -0.689 1.00 97.69 90 HIS A C 1
ATOM 744 O O . HIS A 1 90 ? -9.005 1.207 -0.125 1.00 97.69 90 HIS A O 1
ATOM 750 N N . LEU A 1 91 ? -6.772 1.361 -0.042 1.00 97.50 91 LEU A N 1
ATOM 751 C CA . LEU A 1 91 ? -6.756 1.799 1.358 1.00 97.50 91 LEU A CA 1
ATOM 752 C C . LEU A 1 91 ? -7.533 3.111 1.537 1.00 97.50 91 LEU A C 1
ATOM 754 O O . LEU A 1 91 ? -8.388 3.210 2.413 1.00 97.50 91 LEU A O 1
ATOM 758 N N . TYR A 1 92 ? -7.310 4.100 0.672 1.00 97.56 92 TYR A N 1
ATOM 759 C CA . TYR A 1 92 ? -8.070 5.354 0.708 1.00 97.56 92 TYR A CA 1
ATOM 760 C C . TYR A 1 92 ? -9.576 5.129 0.499 1.00 97.56 92 TYR A C 1
ATOM 762 O O . TYR A 1 92 ? -10.390 5.721 1.209 1.00 97.56 92 TYR A O 1
ATOM 770 N N . GLU A 1 93 ? -9.959 4.240 -0.419 1.00 96.31 93 GLU A N 1
ATOM 771 C CA . GLU A 1 93 ? -11.362 3.885 -0.669 1.00 96.31 93 GLU A CA 1
ATOM 772 C C . GLU A 1 93 ? -12.033 3.209 0.533 1.00 96.31 93 GLU A C 1
ATOM 774 O O . GLU A 1 93 ? -13.171 3.553 0.869 1.00 96.31 93 GLU A O 1
ATOM 779 N N . VAL A 1 94 ? -11.333 2.297 1.217 1.00 95.50 94 VAL A N 1
ATOM 780 C CA . VAL A 1 94 ? -11.824 1.634 2.437 1.00 95.50 94 VAL A CA 1
ATOM 781 C C . VAL A 1 94 ? -12.199 2.668 3.494 1.00 95.50 94 VAL A C 1
ATOM 783 O O . VAL A 1 94 ? -13.304 2.623 4.038 1.00 95.50 94 VAL A O 1
ATOM 786 N N . PHE A 1 95 ? -11.312 3.634 3.736 1.00 94.00 95 PHE A N 1
ATOM 787 C CA . PHE A 1 95 ? -11.521 4.690 4.729 1.00 94.00 95 PHE A CA 1
ATOM 788 C C . PHE A 1 95 ? -1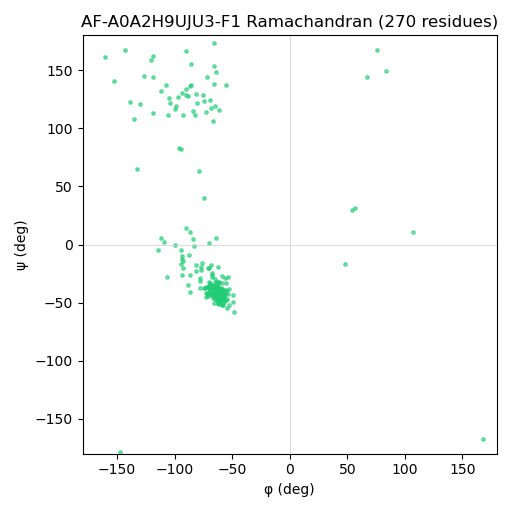2.340 5.874 4.198 1.00 94.00 95 PHE A C 1
ATOM 790 O O . PHE A 1 95 ? -12.533 6.853 4.913 1.00 94.00 95 PHE A O 1
ATOM 797 N N . LYS A 1 96 ? -12.852 5.798 2.961 1.00 94.38 96 LYS A N 1
ATOM 798 C CA . LYS A 1 96 ? -13.606 6.875 2.293 1.00 94.38 96 LYS A CA 1
ATOM 799 C C . LYS A 1 96 ? -12.854 8.212 2.268 1.00 94.38 96 LYS A C 1
ATOM 801 O O . LYS A 1 96 ? -13.469 9.278 2.262 1.00 94.38 96 LYS A O 1
ATOM 806 N N . VAL A 1 97 ? -11.527 8.161 2.236 1.00 95.12 97 VAL A N 1
ATOM 807 C CA . VAL A 1 97 ? -10.668 9.335 2.084 1.00 95.12 97 VAL A CA 1
ATOM 808 C C . VAL A 1 97 ? -10.491 9.601 0.593 1.00 95.12 97 VAL A C 1
ATOM 810 O O . VAL A 1 97 ? -10.263 8.683 -0.193 1.00 95.12 97 VAL A O 1
ATOM 813 N N . GLN A 1 98 ? -10.584 10.864 0.179 1.00 93.38 98 GLN A N 1
ATOM 814 C CA . GLN A 1 98 ? -10.418 11.236 -1.225 1.00 93.38 98 GLN A CA 1
ATOM 815 C C . GLN A 1 98 ? -9.017 10.864 -1.735 1.00 93.38 98 GLN A C 1
ATOM 817 O O . GLN A 1 98 ? -8.008 11.414 -1.283 1.00 93.38 98 GLN A O 1
ATOM 822 N N . TRP A 1 99 ? -8.974 9.941 -2.699 1.00 91.69 99 TRP A N 1
ATOM 823 C CA . TRP A 1 99 ? -7.760 9.553 -3.408 1.00 91.69 99 TRP A CA 1
ATOM 824 C C . TRP A 1 99 ? -7.442 10.538 -4.530 1.00 91.69 99 TRP A C 1
ATOM 826 O O . TRP A 1 99 ? -8.263 10.778 -5.417 1.00 91.69 99 TRP A O 1
ATOM 836 N N . GLU A 1 100 ? -6.205 11.023 -4.557 1.00 88.25 100 GLU A N 1
ATOM 837 C CA . GLU A 1 100 ? -5.693 11.828 -5.658 1.00 88.25 100 GLU A CA 1
ATOM 838 C C . GLU A 1 100 ? -4.297 11.358 -6.043 1.00 88.25 100 GLU A C 1
ATOM 840 O O . GLU A 1 100 ? -3.317 11.594 -5.339 1.00 88.25 100 GLU A O 1
ATOM 845 N N . ALA A 1 101 ? -4.195 10.706 -7.202 1.00 80.81 101 ALA A N 1
ATOM 846 C CA . ALA A 1 101 ? -2.894 10.372 -7.760 1.00 80.81 101 ALA A CA 1
ATOM 847 C C . ALA A 1 101 ? -2.171 11.660 -8.192 1.00 80.81 101 ALA A C 1
ATOM 849 O O . ALA A 1 101 ? -2.625 12.368 -9.108 1.00 80.81 101 ALA A O 1
ATOM 850 N N . ASN A 1 102 ? -1.031 11.932 -7.556 1.00 90.44 102 ASN A N 1
ATOM 851 C C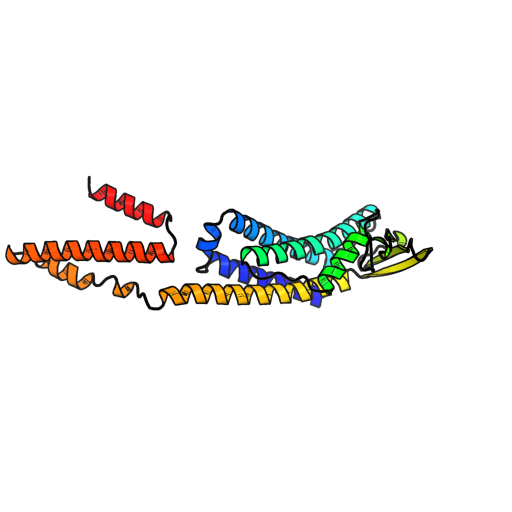A . ASN A 1 102 ? -0.143 13.035 -7.912 1.00 90.44 102 ASN A CA 1
ATOM 852 C C . ASN A 1 102 ? 0.481 12.832 -9.312 1.00 90.44 102 ASN A C 1
ATOM 854 O O . ASN A 1 102 ? 0.313 11.798 -9.972 1.00 90.44 102 ASN A O 1
ATOM 858 N N . SER A 1 103 ? 1.201 13.847 -9.792 1.00 91.31 103 SER A N 1
ATOM 859 C CA . SER A 1 103 ? 1.838 13.806 -11.109 1.00 91.31 103 SER A CA 1
ATOM 860 C C . SER A 1 103 ? 2.933 12.746 -11.228 1.00 91.31 103 SER A C 1
ATOM 862 O O . SER A 1 103 ? 3.088 12.184 -12.309 1.00 91.31 103 SER A O 1
ATOM 864 N N . GLU A 1 104 ? 3.676 12.451 -10.160 1.00 94.12 104 GLU A N 1
ATOM 865 C CA . GLU A 1 104 ? 4.786 11.491 -10.205 1.00 94.12 104 GLU A CA 1
ATOM 866 C C . GLU A 1 104 ? 4.289 10.044 -10.323 1.00 94.12 104 GLU A C 1
ATOM 868 O O . GLU A 1 104 ? 4.730 9.320 -11.214 1.00 94.12 104 GLU A O 1
ATOM 873 N N . LEU A 1 105 ? 3.285 9.644 -9.539 1.00 94.88 105 LEU A N 1
ATOM 874 C CA . LEU A 1 105 ? 2.657 8.322 -9.639 1.00 94.88 105 LEU A CA 1
ATOM 875 C C . LEU A 1 105 ? 2.036 8.098 -11.026 1.00 94.88 105 LEU A C 1
ATOM 877 O O . LEU A 1 105 ? 2.186 7.029 -11.626 1.00 94.88 105 LEU A O 1
ATOM 881 N N . LYS A 1 106 ? 1.406 9.140 -11.589 1.00 93.50 106 LYS A N 1
ATOM 882 C CA . LYS A 1 106 ? 0.893 9.127 -12.969 1.00 93.50 106 LYS A CA 1
ATOM 883 C C . LYS A 1 106 ?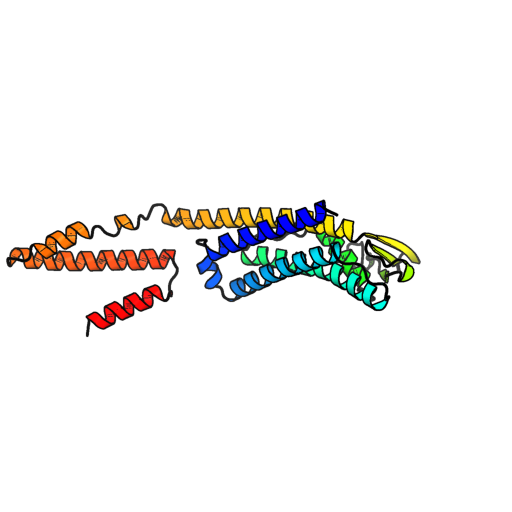 2.012 8.944 -13.998 1.00 93.50 106 LYS A C 1
ATOM 885 O O . LYS A 1 106 ? 1.816 8.194 -14.953 1.00 93.50 106 LYS A O 1
ATOM 890 N N . LYS A 1 107 ? 3.171 9.590 -13.824 1.00 93.56 107 LYS A N 1
ATOM 891 C CA . LYS A 1 107 ? 4.341 9.400 -14.703 1.00 93.56 107 LYS A CA 1
ATOM 892 C C . LYS A 1 107 ? 4.861 7.965 -14.632 1.00 93.56 107 LYS A C 1
ATOM 894 O O . LYS A 1 107 ? 5.067 7.363 -15.678 1.00 93.56 107 LYS A O 1
ATOM 899 N N . ILE A 1 108 ? 4.976 7.384 -13.438 1.00 95.50 108 ILE A N 1
ATOM 900 C CA . ILE A 1 108 ? 5.408 5.986 -13.264 1.00 95.50 108 ILE A CA 1
ATOM 901 C C . ILE A 1 108 ? 4.459 5.026 -14.001 1.00 95.50 108 ILE A C 1
ATOM 903 O O . ILE A 1 108 ? 4.909 4.144 -14.733 1.00 95.50 108 ILE A O 1
ATOM 907 N N . ARG A 1 109 ? 3.137 5.244 -13.905 1.00 93.00 109 ARG A N 1
ATOM 908 C CA . ARG A 1 109 ? 2.150 4.468 -14.680 1.00 93.00 109 ARG A CA 1
ATOM 909 C C . ARG A 1 109 ? 2.334 4.600 -16.184 1.00 93.00 109 ARG A C 1
ATOM 911 O O . ARG A 1 109 ? 2.237 3.596 -16.888 1.00 93.00 109 ARG A O 1
ATOM 918 N N . LYS A 1 110 ? 2.605 5.812 -16.677 1.00 90.50 110 LYS A N 1
ATOM 919 C CA . LYS A 1 110 ? 2.895 6.039 -18.099 1.00 90.50 110 LYS A CA 1
ATOM 920 C C . LYS A 1 110 ? 4.132 5.269 -18.543 1.00 90.50 110 LYS A C 1
ATOM 922 O O . LYS A 1 110 ? 4.046 4.558 -19.535 1.00 90.50 110 LYS A O 1
ATOM 927 N N . VAL A 1 111 ? 5.224 5.327 -17.776 1.00 92.81 111 VAL A N 1
ATOM 928 C CA . VAL A 1 111 ? 6.446 4.566 -18.076 1.00 92.81 111 VAL A CA 1
ATOM 929 C C . VAL A 1 111 ? 6.155 3.070 -18.138 1.00 92.81 111 VAL A C 1
ATOM 931 O O . VAL A 1 111 ? 6.512 2.421 -19.119 1.00 92.81 111 VAL A O 1
ATOM 934 N N . ARG A 1 112 ? 5.446 2.510 -17.150 1.00 92.31 112 ARG A N 1
ATOM 935 C CA . ARG A 1 112 ? 5.061 1.090 -17.162 1.00 92.31 112 ARG A CA 1
ATOM 936 C C . ARG A 1 112 ? 4.217 0.740 -18.390 1.00 92.31 112 ARG A C 1
ATOM 938 O O . ARG A 1 112 ? 4.497 -0.256 -19.053 1.00 92.31 112 ARG A O 1
ATOM 945 N N . ASN A 1 113 ? 3.206 1.546 -18.714 1.00 89.00 113 ASN A N 1
ATOM 946 C CA . ASN A 1 113 ? 2.345 1.312 -19.878 1.00 89.00 113 ASN A CA 1
ATOM 947 C C . ASN A 1 113 ? 3.123 1.399 -21.196 1.00 89.00 113 ASN A C 1
ATOM 949 O O . ASN A 1 113 ? 2.907 0.579 -22.084 1.00 89.00 113 ASN A O 1
ATOM 953 N N . ALA A 1 114 ? 4.058 2.341 -21.307 1.00 88.69 114 ALA A N 1
ATOM 954 C CA . ALA A 1 114 ? 4.921 2.481 -22.472 1.00 88.69 114 ALA A CA 1
ATOM 955 C C . ALA A 1 114 ? 5.942 1.342 -22.596 1.00 88.69 114 ALA A C 1
ATOM 957 O O . ALA A 1 114 ? 6.252 0.915 -23.701 1.00 88.69 114 ALA A O 1
ATOM 958 N N . SER A 1 115 ? 6.400 0.791 -21.473 1.00 88.50 115 SER A N 1
ATOM 959 C CA . SER A 1 115 ? 7.399 -0.284 -21.436 1.00 88.50 115 SER A CA 1
ATOM 960 C C . SER A 1 115 ? 6.833 -1.675 -21.760 1.00 88.50 115 SER A C 1
ATOM 962 O O . SER A 1 115 ? 7.568 -2.532 -22.247 1.00 88.50 115 SER A O 1
ATOM 964 N N . ILE A 1 116 ? 5.549 -1.922 -21.469 1.00 78.38 116 ILE A N 1
ATOM 965 C CA . ILE A 1 116 ? 4.887 -3.232 -21.658 1.00 78.38 116 ILE A CA 1
ATOM 966 C C . ILE A 1 116 ? 3.923 -3.216 -22.861 1.00 78.38 116 ILE A C 1
ATOM 968 O O . ILE A 1 116 ? 3.673 -4.248 -23.482 1.00 78.38 116 ILE A O 1
ATOM 972 N N . GLY A 1 117 ? 3.362 -2.056 -23.206 1.00 61.09 117 GLY A N 1
ATOM 973 C CA . GLY A 1 117 ? 2.378 -1.925 -24.276 1.00 61.09 117 GLY A CA 1
ATOM 974 C C . GLY A 1 117 ? 3.007 -1.829 -25.667 1.00 61.09 117 GLY A C 1
ATOM 975 O O . GLY A 1 117 ? 3.572 -0.799 -26.025 1.00 61.09 117 GLY A O 1
ATOM 976 N N . HIS A 1 118 ? 2.809 -2.861 -26.493 1.00 50.03 118 HIS A N 1
ATOM 977 C CA . HIS A 1 118 ? 3.137 -2.858 -27.928 1.00 50.03 118 HIS A CA 1
ATOM 978 C C . HIS A 1 118 ? 2.021 -2.292 -28.837 1.00 50.03 118 HIS A C 1
ATOM 980 O O . HIS A 1 118 ? 2.099 -2.428 -30.054 1.00 50.03 118 HIS A O 1
ATOM 986 N N . THR A 1 119 ? 0.971 -1.663 -28.300 1.00 40.38 119 THR A N 1
ATOM 987 C CA . THR A 1 119 ? -0.225 -1.294 -29.087 1.00 40.38 119 THR A CA 1
ATOM 988 C C . THR A 1 119 ? -0.767 0.096 -28.759 1.00 40.38 119 THR A C 1
ATOM 990 O O . THR A 1 119 ? -1.138 0.321 -27.611 1.00 40.38 119 THR A O 1
ATOM 993 N N . ILE A 1 120 ? -0.853 0.960 -29.786 1.00 39.94 120 ILE A N 1
ATOM 994 C CA . ILE A 1 120 ? -1.919 1.911 -30.224 1.00 39.94 120 ILE A CA 1
ATOM 995 C C . ILE A 1 120 ? -2.577 2.870 -29.189 1.00 39.94 120 ILE A C 1
ATOM 997 O O . ILE A 1 120 ? -3.169 3.868 -29.579 1.00 39.94 120 ILE A O 1
ATOM 1001 N N . LEU A 1 121 ? -2.464 2.649 -27.876 1.00 46.75 121 LEU A N 1
ATOM 1002 C CA . LEU A 1 121 ? -3.145 3.415 -26.819 1.00 46.75 121 LEU A CA 1
ATOM 1003 C C . LEU A 1 121 ? -2.208 4.272 -25.954 1.00 46.75 121 LEU A C 1
ATOM 1005 O O . LEU A 1 121 ? -2.678 4.912 -25.011 1.00 46.75 121 LEU A O 1
ATOM 1009 N N . ASN A 1 122 ? -0.910 4.353 -26.273 1.00 58.22 122 ASN A N 1
ATOM 1010 C CA . ASN A 1 122 ? -0.028 5.377 -25.696 1.00 58.22 122 ASN A CA 1
ATOM 1011 C C . ASN A 1 122 ? -0.249 6.707 -26.410 1.00 58.22 122 ASN A C 1
ATOM 1013 O O . ASN A 1 122 ? 0.634 7.226 -27.084 1.00 58.22 122 ASN A O 1
ATOM 1017 N N . ASN A 1 123 ? -1.470 7.211 -26.271 1.00 62.38 123 ASN A N 1
ATOM 1018 C CA . ASN A 1 123 ? -1.894 8.478 -26.816 1.00 62.38 123 ASN A CA 1
ATOM 1019 C C . ASN A 1 123 ? -1.504 9.594 -25.852 1.00 62.38 123 ASN A C 1
ATOM 1021 O O . ASN A 1 123 ? -2.019 9.662 -24.731 1.00 62.38 123 ASN A O 1
ATOM 1025 N N . GLU A 1 124 ? -0.610 10.476 -26.283 1.00 65.94 124 GLU A N 1
ATOM 1026 C CA . GLU A 1 124 ? -0.157 11.605 -25.474 1.00 65.94 124 GLU A CA 1
ATOM 1027 C C . GLU A 1 124 ? -0.481 12.955 -26.119 1.00 65.94 124 GLU A C 1
ATOM 1029 O O . GLU A 1 124 ? -0.423 13.125 -27.335 1.00 65.94 124 GLU A O 1
ATOM 1034 N N . GLY A 1 125 ? -0.806 13.940 -25.274 1.00 55.25 125 GLY A N 1
ATOM 1035 C CA . GLY A 1 125 ? -1.149 15.296 -25.705 1.00 55.25 125 GLY A CA 1
ATOM 1036 C C . GLY A 1 125 ? -2.557 15.428 -26.296 1.00 55.25 125 GLY A C 1
ATOM 1037 O O . GLY A 1 125 ? -3.238 14.445 -26.568 1.00 55.25 125 GLY A O 1
ATOM 1038 N N . GLY A 1 126 ? -3.004 16.675 -26.466 1.00 54.22 126 GLY A N 1
ATOM 1039 C CA . GLY A 1 126 ? -4.280 16.981 -27.114 1.00 54.22 126 GLY A CA 1
ATOM 1040 C C . GLY A 1 126 ? -5.518 16.917 -26.211 1.00 54.22 126 GLY A C 1
ATOM 1041 O O . GLY A 1 126 ? -5.571 16.166 -25.241 1.00 54.22 126 GLY A O 1
ATOM 1042 N N . ARG A 1 127 ? -6.532 17.743 -26.515 1.00 60.56 127 ARG A N 1
ATOM 1043 C CA . ARG A 1 127 ? -7.843 17.718 -25.827 1.00 60.56 127 ARG A CA 1
ATOM 1044 C C . ARG A 1 127 ? -8.863 16.831 -26.545 1.00 60.56 127 ARG A C 1
ATOM 1046 O O . ARG A 1 127 ? -9.833 16.412 -25.924 1.00 60.56 127 ARG A O 1
ATOM 1053 N N . SER A 1 128 ? -8.647 16.551 -27.830 1.00 68.62 128 SER A N 1
ATOM 1054 C CA . SER A 1 128 ? -9.503 15.700 -28.657 1.00 68.62 128 SER A CA 1
ATOM 1055 C C . SER A 1 128 ? -8.742 14.482 -29.186 1.00 68.62 128 SER A C 1
ATOM 1057 O O . SER A 1 128 ? -7.512 14.485 -29.231 1.00 68.62 128 SER A O 1
ATOM 1059 N N . GLU A 1 129 ? -9.467 13.450 -29.631 1.00 63.91 129 GLU A N 1
ATOM 1060 C CA . GLU A 1 129 ? -8.873 12.235 -30.214 1.00 63.91 129 GLU A CA 1
ATOM 1061 C C . GLU A 1 129 ? -7.954 12.536 -31.410 1.00 63.91 129 GLU A C 1
ATOM 1063 O O . GLU A 1 129 ? -6.983 11.829 -31.639 1.00 63.91 129 GLU A O 1
ATOM 1068 N N . LYS A 1 130 ? -8.228 13.628 -32.136 1.00 66.75 130 LYS A N 1
ATOM 1069 C CA . LYS A 1 130 ? -7.458 14.075 -33.307 1.00 66.75 130 LYS A CA 1
ATOM 1070 C C . LYS A 1 130 ? -6.138 14.761 -32.944 1.00 66.75 130 LYS A C 1
ATOM 1072 O O . LYS A 1 130 ? -5.260 14.887 -33.791 1.00 66.75 130 LYS A O 1
ATOM 1077 N N . ASP A 1 131 ? -6.011 15.236 -31.707 1.00 67.81 131 ASP A N 1
ATOM 1078 C CA . ASP A 1 131 ? -4.838 15.985 -31.250 1.00 67.81 131 ASP A CA 1
ATOM 1079 C C . ASP A 1 131 ? -3.791 15.093 -30.574 1.00 67.81 131 ASP A C 1
ATOM 1081 O O . ASP A 1 131 ? -2.643 15.528 -30.424 1.00 67.81 131 ASP A O 1
ATOM 1085 N N . LYS A 1 132 ? -4.194 13.878 -30.184 1.00 75.56 132 LYS A N 1
ATOM 1086 C CA . LYS A 1 132 ? -3.354 12.860 -29.552 1.00 75.56 132 LYS A CA 1
ATOM 1087 C C . LYS A 1 132 ? -2.287 12.361 -30.521 1.00 75.56 132 LYS A C 1
ATOM 1089 O O . LYS A 1 132 ? -2.555 12.146 -31.700 1.00 75.56 132 LYS A O 1
ATOM 1094 N N . ASP A 1 133 ? -1.078 12.187 -30.009 1.00 79.94 133 ASP A N 1
ATOM 1095 C CA . ASP A 1 133 ? 0.011 11.528 -30.720 1.00 79.94 133 ASP A CA 1
ATOM 1096 C C . ASP A 1 133 ? 0.090 10.058 -30.295 1.00 79.94 133 ASP A C 1
ATOM 1098 O O . ASP A 1 133 ? 0.136 9.767 -29.099 1.00 79.94 133 ASP A O 1
ATOM 1102 N N . GLU A 1 134 ? 0.069 9.153 -31.272 1.00 82.38 134 GLU A N 1
ATOM 1103 C CA . GLU A 1 134 ? 0.147 7.704 -31.071 1.00 82.38 134 GLU A CA 1
ATOM 1104 C C . GLU A 1 134 ? 1.616 7.263 -31.057 1.00 82.38 134 GLU A C 1
ATOM 1106 O O . GLU A 1 134 ? 2.355 7.530 -32.009 1.00 82.38 134 GLU A O 1
ATOM 1111 N N . PHE A 1 135 ? 2.019 6.521 -30.020 1.00 82.69 135 PHE A N 1
ATOM 1112 C CA . PHE A 1 135 ? 3.378 5.988 -29.907 1.00 82.69 135 PHE A CA 1
ATOM 1113 C C . PHE A 1 135 ? 3.445 4.463 -30.026 1.00 82.69 135 PHE A C 1
ATOM 1115 O O . PHE A 1 135 ? 2.769 3.744 -29.286 1.00 82.69 135 PHE A O 1
ATOM 1122 N N . ASN A 1 136 ? 4.367 3.973 -30.860 1.00 84.56 136 ASN A N 1
ATOM 1123 C CA . ASN A 1 136 ? 4.846 2.587 -30.814 1.00 84.56 136 ASN A CA 1
ATOM 1124 C C . ASN A 1 136 ? 6.099 2.517 -29.942 1.00 84.56 136 ASN A C 1
ATOM 1126 O O . ASN A 1 136 ? 7.019 3.306 -30.141 1.00 84.56 136 ASN A O 1
ATOM 1130 N N . ASN A 1 137 ? 6.143 1.586 -28.987 1.00 87.81 137 ASN A N 1
ATOM 1131 C CA . ASN A 1 137 ? 7.189 1.559 -27.966 1.00 87.81 137 ASN A CA 1
ATOM 1132 C C . ASN A 1 137 ? 7.865 0.189 -27.909 1.00 87.81 137 ASN A C 1
ATOM 1134 O O . ASN A 1 137 ? 7.222 -0.849 -28.101 1.00 87.81 137 ASN A O 1
ATOM 1138 N N . PHE A 1 138 ? 9.166 0.191 -27.638 1.00 87.31 138 PHE A N 1
ATOM 1139 C CA . PHE A 1 138 ? 9.932 -1.021 -27.394 1.00 87.31 138 PHE A CA 1
ATOM 1140 C C . PHE A 1 138 ? 11.131 -0.738 -26.491 1.00 87.31 138 PHE A C 1
ATOM 1142 O O . PHE A 1 138 ? 11.804 0.283 -26.613 1.00 87.31 138 PHE A O 1
ATOM 1149 N N . ILE A 1 139 ? 11.410 -1.671 -25.583 1.00 91.94 139 ILE A N 1
ATOM 1150 C CA . ILE A 1 139 ? 12.606 -1.618 -24.743 1.00 91.94 139 ILE A CA 1
ATOM 1151 C C . ILE A 1 139 ? 13.821 -2.015 -25.585 1.00 91.94 139 ILE A C 1
ATOM 1153 O O . ILE A 1 139 ? 13.838 -3.096 -26.188 1.00 91.94 139 ILE A O 1
ATOM 1157 N N . SER A 1 140 ? 14.865 -1.187 -25.572 1.00 92.88 140 SER A N 1
ATOM 1158 C CA . SER A 1 140 ? 16.158 -1.534 -26.156 1.00 92.88 140 SER A CA 1
ATOM 1159 C C . SER A 1 140 ? 16.801 -2.674 -25.376 1.00 92.88 140 SER A C 1
ATOM 1161 O O . SER A 1 140 ? 17.306 -2.510 -24.269 1.00 92.88 140 SER A O 1
ATOM 1163 N N . ARG A 1 141 ? 16.806 -3.874 -25.955 1.00 92.81 141 ARG A N 1
ATOM 1164 C CA . ARG A 1 141 ? 17.329 -5.076 -25.288 1.00 92.81 141 ARG A CA 1
ATOM 1165 C C . ARG A 1 141 ? 18.770 -4.918 -24.801 1.00 92.81 141 ARG A C 1
ATOM 1167 O O . ARG A 1 141 ? 19.121 -5.433 -23.743 1.00 92.81 141 ARG A O 1
ATOM 1174 N N . ILE A 1 142 ? 19.606 -4.249 -25.594 1.00 94.06 142 ILE A N 1
ATOM 1175 C CA . ILE A 1 142 ? 21.042 -4.116 -25.322 1.00 94.06 142 ILE A CA 1
ATOM 1176 C C . ILE A 1 142 ? 21.334 -3.207 -24.124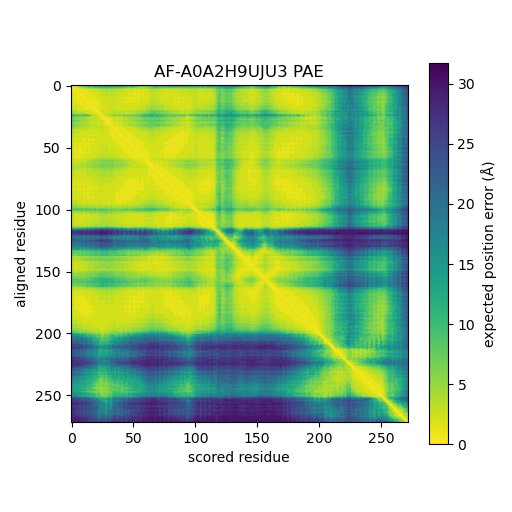 1.00 94.06 142 ILE A C 1
ATOM 1178 O O . ILE A 1 142 ? 22.400 -3.325 -23.530 1.00 94.06 142 ILE A O 1
ATOM 1182 N N . THR A 1 143 ? 20.391 -2.342 -23.744 1.00 95.81 143 THR A N 1
ATOM 1183 C CA . THR A 1 143 ? 20.567 -1.386 -22.644 1.00 95.81 143 THR A CA 1
ATOM 1184 C C . THR A 1 143 ? 20.043 -1.926 -21.319 1.00 95.81 143 THR A C 1
ATOM 1186 O O . THR A 1 143 ? 20.290 -1.313 -20.287 1.00 95.81 143 THR A O 1
ATOM 1189 N N . ILE A 1 144 ? 19.319 -3.055 -21.316 1.00 96.62 144 ILE A N 1
ATOM 1190 C CA . ILE A 1 144 ? 18.695 -3.588 -20.101 1.00 96.62 144 ILE A CA 1
ATOM 1191 C C . ILE A 1 144 ? 19.757 -3.999 -19.079 1.00 96.62 144 ILE A C 1
ATOM 1193 O O . ILE A 1 144 ? 20.552 -4.931 -19.287 1.00 96.62 144 ILE A O 1
ATOM 1197 N N . ASN A 1 145 ? 19.695 -3.342 -17.929 1.00 96.31 145 ASN A N 1
ATOM 1198 C CA . ASN A 1 145 ? 20.527 -3.600 -16.769 1.00 96.31 145 ASN A CA 1
ATOM 1199 C C . ASN A 1 145 ? 19.740 -3.311 -15.473 1.00 96.31 145 ASN A C 1
ATOM 1201 O O . ASN A 1 145 ? 18.567 -2.945 -15.510 1.00 96.31 145 ASN A O 1
ATOM 1205 N N . LYS A 1 146 ? 20.388 -3.477 -14.314 1.00 96.25 146 LYS A N 1
ATOM 1206 C CA . LYS A 1 146 ? 19.737 -3.307 -13.005 1.00 96.25 146 LYS A CA 1
ATOM 1207 C C . LYS A 1 146 ? 19.215 -1.887 -12.760 1.00 96.25 146 LYS A C 1
ATOM 1209 O O . LYS A 1 146 ? 18.193 -1.725 -12.095 1.00 96.25 146 LYS A O 1
ATOM 1214 N N . SER A 1 147 ? 19.922 -0.864 -13.244 1.00 96.38 147 SER A N 1
ATOM 1215 C CA . SER A 1 147 ? 19.539 0.532 -13.024 1.00 96.38 147 SER A CA 1
ATOM 1216 C C . SER A 1 147 ? 18.455 1.009 -13.976 1.00 96.38 147 SER A C 1
ATOM 1218 O O . SER A 1 147 ? 17.761 1.963 -13.635 1.00 96.38 147 SER A O 1
ATOM 1220 N N . GLY A 1 148 ? 18.282 0.371 -15.134 1.00 96.88 148 GLY A N 1
ATOM 1221 C CA . GLY A 1 148 ? 17.376 0.893 -16.142 1.00 96.88 148 GLY A CA 1
ATOM 1222 C C . GLY A 1 148 ? 17.467 0.250 -17.514 1.00 96.88 148 GLY A C 1
ATOM 1223 O O . GLY A 1 148 ? 18.072 -0.808 -17.716 1.00 96.88 148 GLY A O 1
ATOM 1224 N N . PHE A 1 149 ? 16.824 0.923 -18.458 1.00 96.94 149 PHE A N 1
ATOM 1225 C CA . PHE A 1 149 ? 16.819 0.594 -19.876 1.00 96.94 149 PHE A CA 1
ATOM 1226 C C . PHE A 1 149 ? 16.397 1.817 -20.695 1.00 96.94 149 PHE A C 1
ATOM 1228 O O . PHE A 1 149 ? 15.729 2.709 -20.180 1.00 96.94 149 PHE A O 1
ATOM 1235 N N . ASP A 1 150 ? 16.703 1.805 -21.988 1.00 95.94 150 ASP A N 1
ATOM 1236 C CA . ASP A 1 150 ? 16.198 2.801 -22.923 1.00 95.94 150 ASP A CA 1
ATOM 1237 C C . ASP A 1 150 ? 14.882 2.324 -23.525 1.00 95.94 150 ASP A C 1
ATOM 1239 O O . ASP A 1 150 ? 14.747 1.182 -23.986 1.00 95.94 150 ASP A O 1
ATOM 1243 N N . LEU A 1 151 ? 13.911 3.224 -23.546 1.00 93.38 151 LEU A N 1
ATOM 1244 C CA . LEU A 1 151 ? 12.646 3.058 -24.228 1.00 93.38 151 LEU A CA 1
ATOM 1245 C C . LEU A 1 151 ? 12.710 3.798 -25.566 1.00 93.38 151 LEU A C 1
ATOM 1247 O O . LEU A 1 151 ? 12.838 5.021 -25.610 1.00 93.38 151 LEU A O 1
ATOM 1251 N N . LEU A 1 152 ? 12.609 3.055 -26.665 1.00 91.62 152 LEU A N 1
ATOM 1252 C CA . LEU A 1 152 ? 12.488 3.636 -27.996 1.00 91.62 152 LEU A CA 1
ATOM 1253 C C . LEU A 1 152 ? 11.016 3.833 -28.311 1.00 91.62 152 LEU A C 1
ATOM 1255 O O . LEU A 1 152 ? 10.210 2.907 -28.185 1.00 91.62 152 LEU A O 1
ATOM 1259 N N . ARG A 1 153 ? 10.682 5.049 -28.731 1.00 90.25 153 ARG A N 1
ATOM 1260 C CA . ARG A 1 153 ? 9.312 5.486 -28.970 1.00 90.25 153 ARG A CA 1
ATOM 1261 C C . ARG A 1 153 ? 9.231 6.119 -30.346 1.00 90.25 153 ARG A C 1
ATOM 1263 O O . ARG A 1 153 ? 9.921 7.095 -30.606 1.00 90.25 153 ARG A O 1
ATOM 1270 N N . TYR A 1 154 ? 8.392 5.584 -31.220 1.00 88.56 154 TYR A N 1
ATOM 1271 C CA . TYR A 1 154 ? 8.125 6.189 -32.522 1.00 88.56 154 TYR A CA 1
ATOM 1272 C C . TYR A 1 154 ? 6.823 6.984 -32.463 1.00 88.56 154 TYR A C 1
ATOM 1274 O O . TYR A 1 154 ? 5.776 6.395 -32.179 1.00 88.56 154 TYR A O 1
ATOM 1282 N N . SER A 1 155 ? 6.894 8.292 -32.717 1.00 88.31 155 SER A N 1
ATOM 1283 C CA . SER A 1 155 ? 5.733 9.175 -32.842 1.00 88.31 155 SER A CA 1
ATOM 1284 C C . SER A 1 155 ? 5.134 9.040 -34.236 1.00 88.31 155 SER A C 1
ATOM 1286 O O . SER A 1 155 ? 5.786 9.331 -35.240 1.00 88.31 155 SER A O 1
ATOM 1288 N N . LYS A 1 156 ? 3.857 8.665 -34.310 1.00 85.50 156 LYS A N 1
ATOM 1289 C CA . LYS A 1 156 ? 3.127 8.648 -35.582 1.00 85.50 156 LYS A CA 1
ATOM 1290 C C . LYS A 1 156 ? 2.885 10.058 -36.120 1.00 85.50 156 LYS A C 1
ATOM 1292 O O . LYS A 1 156 ? 2.867 10.244 -37.330 1.00 85.50 156 LYS A O 1
ATOM 1297 N N . LYS A 1 157 ? 2.666 11.048 -35.248 1.00 86.31 157 LYS A N 1
ATOM 1298 C CA . LYS A 1 157 ? 2.328 12.419 -35.662 1.00 86.31 157 LYS A CA 1
ATOM 1299 C C . LYS A 1 157 ? 3.539 13.214 -36.138 1.00 86.31 157 LYS A C 1
ATOM 1301 O O . LYS A 1 157 ? 3.399 14.038 -37.036 1.00 86.31 157 LYS A O 1
ATOM 1306 N N . LYS A 1 158 ? 4.692 13.025 -35.494 1.00 88.25 158 LYS A N 1
ATOM 1307 C CA . LYS A 1 158 ? 5.944 13.722 -35.825 1.00 88.25 158 LYS A CA 1
ATOM 1308 C C . LYS A 1 158 ? 6.827 12.935 -36.787 1.00 88.25 158 LYS A C 1
ATOM 1310 O O . LYS A 1 158 ? 7.775 13.506 -37.313 1.00 88.25 158 LYS A O 1
ATOM 1315 N N . GLU A 1 159 ? 6.512 11.657 -36.995 1.00 90.00 159 GLU A N 1
ATOM 1316 C CA . GLU A 1 159 ? 7.292 10.722 -37.809 1.00 90.00 159 GLU A CA 1
ATOM 1317 C C . GLU A 1 159 ? 8.750 10.588 -37.335 1.00 90.00 159 GLU A C 1
ATOM 1319 O O . GLU A 1 159 ? 9.656 10.332 -38.128 1.00 90.00 159 GLU A O 1
ATOM 1324 N N . ASP A 1 160 ? 8.984 10.742 -36.029 1.00 91.06 160 ASP A N 1
ATOM 1325 C CA . ASP A 1 160 ? 10.305 10.690 -35.411 1.00 91.06 160 ASP A CA 1
ATOM 1326 C C . ASP A 1 160 ? 10.423 9.585 -34.353 1.00 91.06 160 ASP A C 1
ATOM 1328 O O . ASP A 1 160 ? 9.442 9.070 -33.808 1.00 91.06 160 ASP A O 1
ATOM 1332 N N . THR A 1 161 ? 11.670 9.198 -34.083 1.00 89.50 161 THR A N 1
ATOM 1333 C CA . THR A 1 161 ? 12.013 8.262 -33.011 1.00 89.50 161 THR A CA 1
ATOM 1334 C C . THR A 1 161 ? 12.625 9.038 -31.857 1.00 89.50 161 THR A C 1
ATOM 1336 O O . THR A 1 161 ? 13.620 9.743 -32.024 1.00 89.50 161 THR A O 1
ATOM 1339 N N . VAL A 1 162 ? 12.058 8.856 -30.671 1.00 89.12 162 VAL A N 1
ATOM 1340 C CA . VAL A 1 162 ? 12.537 9.406 -29.408 1.00 89.12 162 VAL A CA 1
ATOM 1341 C C . VAL A 1 162 ? 13.145 8.282 -28.578 1.00 89.12 162 VAL A C 1
ATOM 1343 O O . VAL A 1 162 ? 12.591 7.185 -28.487 1.00 89.12 162 VAL A O 1
ATOM 1346 N N . TYR A 1 163 ? 14.286 8.576 -27.966 1.00 89.88 163 TYR A N 1
ATOM 1347 C CA . TYR A 1 163 ? 14.944 7.716 -26.992 1.00 89.88 163 TYR A CA 1
ATOM 1348 C C . TYR A 1 163 ? 14.689 8.298 -25.607 1.00 89.88 163 TYR A C 1
ATOM 1350 O O . TYR A 1 163 ? 15.013 9.457 -25.352 1.00 89.88 163 TYR A O 1
ATOM 1358 N N . GLU A 1 164 ? 14.083 7.505 -24.733 1.00 93.00 164 GLU A N 1
ATOM 1359 C CA . GLU A 1 164 ? 13.797 7.889 -23.357 1.00 93.00 164 GLU A CA 1
ATOM 1360 C C . GLU A 1 164 ? 14.535 6.934 -22.417 1.00 93.00 164 GLU A C 1
ATOM 1362 O O . GLU A 1 164 ? 14.234 5.742 -22.374 1.00 93.00 164 GLU A O 1
ATOM 1367 N N . GLU A 1 165 ? 15.523 7.446 -21.686 1.00 96.19 165 GLU A N 1
ATOM 1368 C CA . GLU A 1 165 ? 16.237 6.670 -20.672 1.00 96.19 165 GLU A CA 1
ATOM 1369 C C . GLU A 1 165 ? 15.344 6.496 -19.438 1.00 96.19 165 GLU A C 1
ATOM 1371 O O . GLU A 1 165 ? 14.881 7.469 -18.836 1.00 96.19 165 GLU A O 1
ATOM 1376 N N . ILE A 1 166 ? 15.103 5.246 -19.045 1.00 96.81 166 ILE A N 1
ATOM 1377 C CA . ILE A 1 166 ? 14.283 4.902 -17.887 1.00 96.81 166 ILE A CA 1
ATOM 1378 C C . ILE A 1 166 ? 15.178 4.429 -16.745 1.00 96.81 166 ILE A C 1
ATOM 1380 O O . ILE A 1 166 ? 15.722 3.325 -16.784 1.00 96.81 166 ILE A O 1
ATOM 1384 N N . SER A 1 167 ? 15.257 5.231 -15.680 1.00 97.62 167 SER A N 1
ATOM 1385 C CA . SER A 1 167 ? 15.949 4.874 -14.438 1.00 97.62 167 SER A CA 1
ATOM 1386 C C . SER A 1 167 ? 14.995 4.242 -13.422 1.00 97.62 167 SER A C 1
ATOM 1388 O O . SER A 1 167 ? 14.135 4.907 -12.840 1.00 97.62 167 SER A O 1
ATOM 1390 N N . ILE A 1 168 ? 15.171 2.947 -13.150 1.00 97.56 168 ILE A N 1
ATOM 1391 C CA . ILE A 1 168 ? 14.392 2.216 -12.141 1.00 97.56 168 ILE A CA 1
ATOM 1392 C C . ILE A 1 168 ? 14.615 2.799 -10.746 1.00 97.56 168 ILE A C 1
ATOM 1394 O O . ILE A 1 168 ? 13.663 2.917 -9.978 1.00 97.56 168 ILE A O 1
ATOM 1398 N N . TYR A 1 169 ? 15.844 3.203 -10.414 1.00 97.31 169 TYR A N 1
ATOM 1399 C CA . TYR A 1 169 ? 16.139 3.767 -9.097 1.00 97.31 169 TYR A CA 1
ATOM 1400 C C . TYR A 1 169 ? 15.481 5.132 -8.882 1.00 97.31 169 TYR A C 1
ATOM 1402 O O . TYR A 1 169 ? 15.005 5.404 -7.781 1.00 97.31 169 TYR A O 1
ATOM 1410 N N . GLU A 1 170 ? 15.407 5.976 -9.913 1.00 97.50 170 GLU A N 1
ATOM 1411 C CA . GLU A 1 170 ? 14.701 7.258 -9.815 1.00 97.50 170 GLU A CA 1
ATOM 1412 C C . GLU A 1 170 ? 13.189 7.072 -9.692 1.00 97.50 170 GLU A C 1
ATOM 1414 O O . GLU A 1 170 ? 12.554 7.732 -8.866 1.00 97.50 170 GLU A O 1
ATOM 1419 N N . LEU A 1 171 ? 12.611 6.156 -10.478 1.00 98.00 171 LEU A N 1
ATOM 1420 C CA . LEU A 1 171 ? 11.190 5.822 -10.376 1.00 98.00 171 LEU A CA 1
ATOM 1421 C C . LEU A 1 171 ? 10.855 5.243 -9.004 1.00 98.00 171 LEU A C 1
ATOM 1423 O O . LEU A 1 171 ? 9.880 5.674 -8.395 1.00 98.00 171 LEU A O 1
ATOM 1427 N N . LEU A 1 172 ? 11.683 4.326 -8.495 1.00 98.25 172 LEU A N 1
ATOM 1428 C CA . LEU A 1 172 ? 11.512 3.746 -7.168 1.00 98.25 172 LEU A CA 1
ATOM 1429 C C . LEU A 1 172 ? 11.620 4.821 -6.089 1.00 98.25 172 LEU A C 1
ATOM 1431 O O . LEU A 1 172 ? 10.737 4.904 -5.248 1.00 98.25 172 LEU A O 1
ATOM 1435 N N . LYS A 1 173 ? 12.622 5.706 -6.142 1.00 98.06 173 LYS A N 1
ATOM 1436 C CA . LYS A 1 173 ? 12.729 6.819 -5.188 1.00 98.06 173 LYS A CA 1
ATOM 1437 C C . LYS A 1 173 ? 11.435 7.637 -5.135 1.00 98.06 173 LYS A C 1
ATOM 1439 O O . LYS A 1 173 ? 10.873 7.829 -4.064 1.00 98.06 173 LYS A O 1
ATOM 1444 N N . LYS A 1 174 ? 10.941 8.074 -6.296 1.00 98.06 174 LYS A N 1
ATOM 1445 C CA . LYS A 1 174 ? 9.707 8.866 -6.400 1.00 98.06 174 LYS A CA 1
ATOM 1446 C C . LYS A 1 174 ? 8.477 8.094 -5.926 1.00 98.06 174 LYS A C 1
ATOM 1448 O O . LYS A 1 174 ? 7.629 8.665 -5.252 1.00 98.06 174 LYS A O 1
ATOM 1453 N N . GLN A 1 175 ? 8.382 6.810 -6.263 1.00 98.19 175 GLN A N 1
ATOM 1454 C CA . GLN A 1 175 ? 7.312 5.933 -5.798 1.00 98.19 175 GLN A CA 1
ATOM 1455 C C . GLN A 1 175 ? 7.276 5.882 -4.267 1.00 98.19 175 GLN A C 1
ATOM 1457 O O . GLN A 1 175 ? 6.219 6.096 -3.679 1.00 98.19 175 GLN A O 1
ATOM 1462 N N . LEU A 1 176 ? 8.419 5.603 -3.634 1.00 98.38 176 LEU A N 1
ATOM 1463 C CA . LEU A 1 176 ? 8.508 5.437 -2.185 1.00 98.38 176 LEU A CA 1
ATOM 1464 C C . LEU A 1 176 ? 8.269 6.760 -1.453 1.00 98.38 176 LEU A C 1
ATOM 1466 O O . LEU A 1 176 ? 7.486 6.784 -0.506 1.00 98.38 176 LEU A O 1
ATOM 1470 N N . ASP A 1 177 ? 8.864 7.860 -1.930 1.00 97.56 177 ASP A N 1
ATOM 1471 C CA . ASP A 1 177 ? 8.657 9.201 -1.369 1.00 97.56 177 ASP A CA 1
ATOM 1472 C C . ASP A 1 177 ? 7.152 9.544 -1.324 1.00 97.56 177 ASP A C 1
ATOM 1474 O O . ASP A 1 177 ? 6.623 9.964 -0.292 1.00 97.56 177 ASP A O 1
ATOM 1478 N N . GLU A 1 178 ? 6.427 9.292 -2.418 1.00 97.56 178 GLU A N 1
ATOM 1479 C CA . GLU A 1 178 ? 4.988 9.559 -2.495 1.00 97.56 178 GLU A CA 1
ATOM 1480 C C . GLU A 1 178 ? 4.146 8.559 -1.690 1.00 97.56 178 GLU A C 1
ATOM 1482 O O . GLU A 1 178 ? 3.172 8.953 -1.042 1.00 97.56 178 GLU A O 1
ATOM 1487 N N . ALA A 1 179 ? 4.521 7.277 -1.667 1.00 97.88 179 ALA A N 1
ATOM 1488 C CA . ALA A 1 179 ? 3.857 6.266 -0.844 1.00 97.88 179 ALA A CA 1
ATOM 1489 C C . ALA A 1 179 ? 3.930 6.624 0.649 1.00 97.88 179 ALA A C 1
ATOM 1491 O O . ALA A 1 179 ? 2.920 6.561 1.351 1.00 97.88 179 ALA A O 1
ATOM 1492 N N . ILE A 1 180 ? 5.090 7.086 1.124 1.00 98.38 180 ILE A N 1
ATOM 1493 C CA . ILE A 1 180 ? 5.293 7.555 2.501 1.00 98.38 180 ILE A CA 1
ATOM 1494 C C . ILE A 1 180 ? 4.373 8.738 2.816 1.00 98.38 180 ILE A C 1
ATOM 1496 O O . ILE A 1 180 ? 3.731 8.761 3.870 1.00 98.38 180 ILE A O 1
ATOM 1500 N N . VAL A 1 181 ? 4.292 9.727 1.921 1.00 97.38 181 VAL A N 1
ATOM 1501 C CA . VAL A 1 181 ? 3.409 10.892 2.096 1.00 97.38 181 VAL A CA 1
ATOM 1502 C C . VAL A 1 181 ? 1.949 10.450 2.203 1.00 97.38 181 VAL A C 1
ATOM 1504 O O . VAL A 1 181 ? 1.242 10.869 3.127 1.00 97.38 181 VAL A O 1
ATOM 1507 N N . LEU A 1 182 ? 1.508 9.567 1.305 1.00 97.50 182 LEU A N 1
ATOM 1508 C CA . LEU A 1 182 ? 0.140 9.057 1.273 1.00 97.50 182 LEU A CA 1
ATOM 1509 C C . LEU A 1 182 ? -0.203 8.229 2.515 1.00 97.50 182 LEU A C 1
ATOM 1511 O O . LEU A 1 182 ? -1.279 8.422 3.083 1.00 97.50 182 LEU A O 1
ATOM 1515 N N . LEU A 1 183 ? 0.697 7.362 2.976 1.00 97.69 183 LEU A N 1
ATOM 1516 C CA . LEU A 1 183 ? 0.494 6.556 4.183 1.00 97.69 183 LEU A CA 1
ATOM 1517 C C . LEU A 1 183 ? 0.462 7.416 5.446 1.00 97.69 183 LEU A C 1
ATOM 1519 O O . LEU A 1 183 ? -0.415 7.242 6.287 1.00 97.69 183 LEU A O 1
ATOM 1523 N N . ARG A 1 184 ? 1.357 8.405 5.567 1.00 97.69 184 ARG A N 1
ATOM 1524 C CA . ARG A 1 184 ? 1.333 9.356 6.692 1.00 97.69 184 ARG A CA 1
ATOM 1525 C C . ARG A 1 184 ? 0.030 10.139 6.744 1.00 97.69 184 ARG A C 1
ATOM 1527 O O . ARG A 1 184 ? -0.504 10.354 7.831 1.00 97.69 184 ARG A O 1
ATOM 1534 N N . ARG A 1 185 ? -0.467 10.594 5.591 1.00 96.81 185 ARG A N 1
ATOM 1535 C CA . ARG A 1 185 ? -1.769 11.262 5.506 1.00 96.81 185 ARG A CA 1
ATOM 1536 C C . ARG A 1 185 ? -2.879 10.316 5.956 1.00 96.81 185 ARG A C 1
ATOM 1538 O O . ARG A 1 185 ? -3.654 10.694 6.825 1.00 96.81 185 ARG A O 1
ATOM 1545 N N . LEU A 1 186 ? -2.912 9.094 5.432 1.00 96.69 186 LEU A N 1
ATOM 1546 C CA . LEU A 1 186 ? -3.946 8.123 5.776 1.00 96.69 186 LEU A CA 1
ATOM 1547 C C . LEU A 1 186 ? -3.946 7.777 7.273 1.00 96.69 186 LEU A C 1
ATOM 1549 O O . LEU A 1 186 ? -4.999 7.819 7.899 1.00 96.69 186 LEU A O 1
ATOM 1553 N N . ASN A 1 187 ? -2.776 7.535 7.874 1.00 96.06 187 ASN A N 1
ATOM 1554 C CA . ASN A 1 187 ? -2.661 7.296 9.317 1.00 96.06 187 ASN A CA 1
ATOM 1555 C C . ASN A 1 187 ? -3.224 8.465 10.142 1.00 96.06 187 ASN A C 1
ATOM 1557 O O . ASN A 1 187 ? -3.907 8.240 11.137 1.00 96.06 187 ASN A O 1
ATOM 1561 N N . LYS A 1 188 ? -2.998 9.717 9.722 1.00 96.00 188 LYS A N 1
ATOM 1562 C CA . LYS A 1 188 ? -3.591 10.886 10.393 1.00 96.00 188 LYS A CA 1
ATOM 1563 C C . LYS A 1 188 ? -5.116 10.903 10.292 1.00 96.00 188 LYS A C 1
ATOM 1565 O O . LYS A 1 188 ? -5.768 11.148 11.301 1.00 96.00 188 LYS A O 1
ATOM 1570 N N . GLU A 1 189 ? -5.671 10.630 9.113 1.00 95.75 189 GLU A N 1
ATOM 1571 C CA . GLU A 1 189 ? -7.127 10.570 8.911 1.00 95.75 189 GLU A CA 1
ATOM 1572 C C . GLU A 1 189 ? -7.769 9.480 9.781 1.00 95.75 189 GLU A C 1
ATOM 1574 O O . GLU A 1 189 ? -8.765 9.732 10.452 1.00 95.75 189 GLU A O 1
ATOM 1579 N N . ILE A 1 190 ? -7.150 8.298 9.863 1.00 93.75 190 ILE A N 1
ATOM 1580 C CA . ILE A 1 190 ? -7.626 7.199 10.716 1.00 93.75 190 ILE A CA 1
ATOM 1581 C C . ILE A 1 190 ? -7.648 7.617 12.192 1.00 93.75 190 ILE A C 1
ATOM 1583 O O . ILE A 1 190 ? -8.632 7.371 12.885 1.00 93.75 190 ILE A O 1
ATOM 1587 N N . ILE A 1 191 ? -6.605 8.298 12.679 1.00 92.69 191 ILE A N 1
ATOM 1588 C CA . ILE A 1 191 ? -6.565 8.810 14.060 1.00 92.69 191 ILE A CA 1
ATOM 1589 C C . ILE A 1 191 ? -7.688 9.828 14.310 1.00 92.69 191 ILE A C 1
ATOM 1591 O O . ILE A 1 191 ? -8.283 9.838 15.390 1.00 92.69 191 ILE A O 1
ATOM 1595 N N . ILE A 1 192 ? -7.986 10.693 13.338 1.00 93.88 192 ILE A N 1
ATOM 1596 C CA . ILE A 1 192 ? -9.096 11.649 13.440 1.00 93.88 192 ILE A CA 1
ATOM 1597 C C . ILE A 1 192 ? -10.424 10.890 13.556 1.00 93.88 192 ILE A C 1
ATOM 1599 O O . ILE A 1 192 ? -11.164 11.128 14.511 1.00 93.88 192 ILE A O 1
ATOM 1603 N N . MET A 1 193 ? -10.674 9.923 12.670 1.00 91.12 193 MET A N 1
ATOM 1604 C CA . MET A 1 193 ? -11.881 9.085 12.688 1.00 91.12 193 MET A CA 1
ATOM 1605 C C . MET A 1 193 ? -12.040 8.323 14.015 1.00 91.12 193 MET A C 1
ATOM 1607 O O . MET A 1 193 ? -13.115 8.327 14.615 1.00 91.12 193 MET A O 1
ATOM 1611 N N . GLU A 1 194 ? -10.961 7.720 14.522 1.00 89.00 194 GLU A N 1
ATOM 1612 C CA . GLU A 1 194 ? -10.915 7.057 15.833 1.00 89.00 194 GLU A CA 1
ATOM 1613 C C . GLU A 1 194 ? -11.346 7.998 16.967 1.00 89.00 194 GLU A C 1
ATOM 1615 O O . GLU A 1 194 ? -12.161 7.641 17.822 1.00 89.00 194 GLU A O 1
ATOM 1620 N N . ASN A 1 195 ? -10.804 9.217 16.982 1.00 89.56 195 ASN A N 1
ATOM 1621 C CA . ASN A 1 195 ? -11.098 10.201 18.019 1.00 89.56 195 ASN A CA 1
ATOM 1622 C C . ASN A 1 195 ? -12.532 10.734 17.927 1.00 89.56 195 ASN A C 1
ATOM 1624 O O . ASN A 1 195 ? -13.157 10.973 18.960 1.00 89.56 195 ASN A O 1
ATOM 1628 N N . GLU A 1 196 ? -13.073 10.901 16.721 1.00 89.81 196 GLU A N 1
ATOM 1629 C CA . GLU A 1 196 ? -14.474 11.279 16.519 1.00 89.81 196 GLU A CA 1
ATOM 1630 C C . GLU A 1 196 ? -15.434 10.220 17.062 1.00 89.81 196 GLU A C 1
ATOM 1632 O O . GLU A 1 196 ? -16.417 10.562 17.720 1.00 89.81 196 GLU A O 1
ATOM 1637 N N . VAL A 1 197 ? -15.137 8.934 16.844 1.00 84.25 197 VAL A N 1
ATOM 1638 C CA . VAL A 1 197 ? -15.924 7.837 17.420 1.00 84.25 197 VAL A CA 1
ATOM 1639 C C . VAL A 1 197 ? -15.805 7.834 18.945 1.00 84.25 197 VAL A C 1
ATOM 1641 O O . VAL A 1 197 ? -16.828 7.795 19.624 1.00 84.25 197 VAL A O 1
ATOM 1644 N N . LYS A 1 198 ? -14.592 7.955 19.501 1.00 83.50 198 LYS A N 1
ATOM 1645 C CA . LYS A 1 198 ? -14.375 7.994 20.962 1.00 83.50 198 LYS A CA 1
ATOM 1646 C C . LYS A 1 198 ? -15.120 9.151 21.634 1.00 83.50 198 LYS A C 1
ATOM 1648 O O . LYS A 1 198 ? -15.760 8.940 22.662 1.00 83.50 198 LYS A O 1
ATOM 1653 N N . LYS A 1 199 ? -15.118 10.344 21.027 1.00 86.94 199 LYS A N 1
ATOM 1654 C CA . LYS A 1 199 ? -15.844 11.525 21.533 1.00 86.94 199 LYS A CA 1
ATOM 1655 C C . LYS A 1 199 ? -17.349 11.304 21.673 1.00 86.94 199 LYS A C 1
ATOM 1657 O O . LYS A 1 199 ? -17.944 11.837 22.605 1.00 86.94 199 LYS A O 1
ATOM 1662 N N . LYS A 1 200 ? -17.976 10.498 20.805 1.00 82.88 200 LYS A N 1
ATOM 1663 C CA . LYS A 1 200 ? -19.418 10.189 20.909 1.00 82.88 200 LYS A CA 1
ATOM 1664 C C . LYS A 1 200 ? -19.784 9.529 22.240 1.00 82.88 200 LYS A C 1
ATOM 1666 O O . LYS A 1 200 ? -20.908 9.693 22.698 1.00 82.88 200 LYS A O 1
ATOM 1671 N N . PHE A 1 201 ? -18.837 8.831 22.861 1.00 77.19 201 PHE A N 1
ATOM 1672 C CA . PHE A 1 201 ? -19.048 8.072 24.092 1.00 77.19 201 PHE A CA 1
ATOM 1673 C C . PHE A 1 201 ? -18.363 8.689 25.320 1.00 77.19 201 PHE A C 1
ATOM 1675 O O . PHE A 1 201 ? -18.446 8.125 26.407 1.00 77.19 201 PHE A O 1
ATOM 1682 N N . GLU A 1 202 ? -17.702 9.843 25.177 1.00 78.00 202 GLU A N 1
ATOM 1683 C CA . GLU A 1 202 ? -16.887 10.469 26.231 1.00 78.00 202 GLU A CA 1
ATOM 1684 C C . GLU A 1 202 ? -17.695 10.804 27.495 1.00 78.00 202 GLU A C 1
ATOM 1686 O O . GLU A 1 202 ? -17.222 10.622 28.618 1.00 78.00 202 GLU A O 1
ATOM 1691 N N . ASN A 1 203 ? -18.943 11.240 27.317 1.00 77.94 203 ASN A N 1
ATOM 1692 C CA . ASN A 1 203 ? -19.826 11.622 28.421 1.00 77.94 203 ASN A CA 1
ATOM 1693 C C . ASN A 1 203 ? -20.621 10.444 29.005 1.00 77.94 203 ASN A C 1
ATOM 1695 O O . ASN A 1 203 ? -21.253 10.583 30.052 1.00 77.94 203 ASN A O 1
ATOM 1699 N N . GLU A 1 204 ? -20.587 9.278 28.363 1.00 73.88 204 GLU A N 1
ATOM 1700 C CA . GLU A 1 204 ? -21.322 8.095 28.795 1.00 73.88 204 GLU A CA 1
ATOM 1701 C C . GLU A 1 204 ? -20.400 7.194 29.625 1.00 73.88 204 GLU A C 1
ATOM 1703 O O . GLU A 1 204 ? -19.787 6.245 29.130 1.00 73.88 204 GLU A O 1
ATOM 1708 N N . LYS A 1 205 ? -20.263 7.509 30.917 1.00 74.31 205 LYS A N 1
ATOM 1709 C CA . LYS A 1 205 ? -19.456 6.698 31.836 1.00 74.31 205 LYS A CA 1
ATOM 1710 C C . LYS A 1 205 ? -20.177 5.391 32.153 1.00 74.31 205 LYS A C 1
ATOM 1712 O O . LYS A 1 205 ? -21.163 5.403 32.882 1.00 74.31 205 LYS A O 1
ATOM 1717 N N . LEU A 1 206 ? -19.610 4.265 31.718 1.00 70.31 206 LEU A N 1
ATOM 1718 C CA . LEU A 1 206 ? -20.103 2.919 32.050 1.00 70.31 206 LEU A CA 1
ATOM 1719 C C . LEU A 1 206 ? -20.273 2.700 33.562 1.00 70.31 206 LEU A C 1
ATOM 1721 O O . LEU A 1 206 ? -21.251 2.108 33.996 1.00 70.31 206 LEU A O 1
ATOM 1725 N N . VAL A 1 207 ? -19.362 3.243 34.375 1.00 65.94 207 VAL A N 1
ATOM 1726 C CA . VAL A 1 207 ? -19.440 3.175 35.847 1.00 65.94 207 VAL A CA 1
ATOM 1727 C C . VAL A 1 207 ? -20.688 3.881 36.391 1.00 65.94 207 VAL A C 1
ATOM 1729 O O . VAL A 1 207 ? -21.252 3.450 37.390 1.00 65.94 207 VAL A O 1
ATOM 1732 N N . GLY A 1 208 ? -21.149 4.945 35.726 1.00 66.81 208 GLY A N 1
ATOM 1733 C CA . GLY A 1 208 ? -22.382 5.642 36.095 1.00 66.81 208 GLY A CA 1
ATOM 1734 C C . GLY A 1 208 ? -23.650 4.836 35.801 1.00 66.81 208 GLY A C 1
ATOM 1735 O O . GLY A 1 208 ? -24.673 5.101 36.420 1.00 66.81 208 GLY A O 1
ATOM 1736 N N . LEU A 1 209 ? -23.569 3.838 34.915 1.00 65.38 209 LEU A N 1
ATOM 1737 C CA . LEU A 1 209 ? -24.671 2.929 34.581 1.00 65.38 209 LEU A CA 1
ATOM 1738 C C . LEU A 1 209 ? -24.801 1.763 35.574 1.00 65.38 209 LEU A C 1
ATOM 1740 O O . LEU A 1 209 ? -25.664 0.913 35.406 1.00 65.38 209 LEU A O 1
ATOM 1744 N N . LEU A 1 210 ? -23.929 1.670 36.587 1.00 65.69 210 LEU A N 1
ATOM 1745 C CA . LEU A 1 210 ? -23.900 0.542 37.519 1.00 65.69 210 LEU A CA 1
ATOM 1746 C C . LEU A 1 210 ? -23.826 0.995 38.987 1.00 65.69 210 LEU A C 1
ATOM 1748 O O . LEU A 1 210 ? -22.861 0.659 39.680 1.00 65.69 210 LEU A O 1
ATOM 1752 N N . PRO A 1 211 ? -24.851 1.674 39.542 1.00 65.50 211 PRO A N 1
ATOM 1753 C CA . PRO A 1 211 ? -24.959 1.927 40.984 1.00 65.50 211 PRO A CA 1
ATOM 1754 C C . PRO A 1 211 ? -25.363 0.649 41.753 1.00 65.50 211 PRO A C 1
ATOM 1756 O O . PRO A 1 211 ? -26.191 0.667 42.661 1.00 65.50 211 PRO A O 1
ATOM 1759 N N . ILE A 1 212 ? -24.800 -0.492 41.358 1.00 66.06 212 ILE A N 1
ATOM 1760 C CA . ILE A 1 212 ? -25.208 -1.838 41.759 1.00 66.06 212 ILE A CA 1
ATOM 1761 C C . ILE A 1 212 ? -25.001 -2.074 43.266 1.00 66.06 212 ILE A C 1
ATOM 1763 O O . ILE A 1 212 ? -25.764 -2.814 43.886 1.00 66.06 212 ILE A O 1
ATOM 1767 N N . SER A 1 213 ? -24.015 -1.413 43.880 1.00 69.12 213 SER A N 1
ATOM 1768 C CA . SER A 1 213 ? -23.706 -1.570 45.308 1.00 69.12 213 SER A CA 1
ATOM 1769 C C . SER A 1 213 ? -24.879 -1.199 46.220 1.00 69.12 213 SER A C 1
ATOM 1771 O O . SER A 1 213 ? -25.190 -1.953 47.139 1.00 69.12 213 SER A O 1
ATOM 1773 N N . TYR A 1 214 ? -25.573 -0.091 45.937 1.00 73.06 214 TYR A N 1
ATOM 1774 C CA . TYR A 1 214 ? -26.738 0.347 46.712 1.00 73.06 214 TYR A CA 1
ATOM 1775 C C . TYR A 1 214 ? -27.890 -0.658 46.619 1.00 73.06 214 TYR A C 1
ATOM 1777 O O . TYR A 1 214 ? -28.531 -0.987 47.616 1.00 73.06 214 TYR A O 1
ATOM 1785 N N . TRP A 1 215 ? -28.143 -1.180 45.419 1.00 74.25 215 TRP A N 1
ATOM 1786 C CA . TRP A 1 215 ? -29.247 -2.108 45.201 1.00 74.25 215 TRP A CA 1
ATOM 1787 C C . TRP A 1 215 ? -28.991 -3.476 45.844 1.00 74.25 215 TRP A C 1
ATOM 1789 O O . TRP A 1 215 ? -29.910 -4.040 46.441 1.00 74.25 215 TRP A O 1
ATOM 1799 N N . PHE A 1 216 ? -27.750 -3.977 45.836 1.00 74.06 216 PHE A N 1
ATOM 1800 C CA . PHE A 1 216 ? -27.407 -5.202 46.569 1.00 74.06 216 PHE A CA 1
ATOM 1801 C C . PHE A 1 216 ? -27.529 -5.050 48.089 1.00 74.06 216 PHE A C 1
ATOM 1803 O O . PHE A 1 216 ? -27.983 -5.980 48.756 1.00 74.06 216 PHE A O 1
ATOM 1810 N N . GLU A 1 217 ? -27.202 -3.880 48.642 1.00 74.44 217 GLU A N 1
ATOM 1811 C CA . GLU A 1 217 ? -27.409 -3.588 50.068 1.00 74.44 217 GLU A CA 1
ATOM 1812 C C . GLU A 1 217 ? -28.895 -3.702 50.460 1.00 74.44 217 GLU A C 1
ATOM 1814 O O . GLU A 1 217 ? -29.242 -4.261 51.506 1.00 74.44 217 GLU A O 1
ATOM 1819 N N . LYS A 1 218 ? -29.802 -3.233 49.591 1.00 72.44 218 LYS A N 1
ATOM 1820 C CA . LYS A 1 218 ? -31.253 -3.339 49.815 1.00 72.44 218 LYS A CA 1
ATOM 1821 C C . LYS A 1 218 ? -31.775 -4.767 49.697 1.00 72.44 218 LYS A C 1
ATOM 1823 O O . LYS A 1 218 ? -32.615 -5.155 50.504 1.00 72.44 218 LYS A O 1
ATOM 1828 N N . ILE A 1 219 ? -31.230 -5.573 48.788 1.00 74.81 219 ILE A N 1
ATOM 1829 C CA . ILE A 1 219 ? -31.549 -7.009 48.694 1.00 74.81 219 ILE A CA 1
ATOM 1830 C C . ILE A 1 219 ? -31.092 -7.763 49.949 1.00 74.81 219 ILE A C 1
ATOM 1832 O O . ILE A 1 219 ? -31.815 -8.613 50.456 1.00 74.81 219 ILE A O 1
ATOM 1836 N N . HIS A 1 220 ? -29.925 -7.436 50.505 1.00 70.31 220 HIS A N 1
ATOM 1837 C CA . HIS A 1 220 ? -29.442 -8.073 51.734 1.00 70.31 220 HIS A CA 1
ATOM 1838 C C . HIS A 1 220 ? -30.368 -7.829 52.946 1.00 70.31 220 HIS A C 1
ATOM 1840 O O . HIS A 1 220 ? -30.325 -8.582 53.913 1.00 70.31 220 HIS A O 1
ATOM 1846 N N . SER A 1 221 ? -31.227 -6.806 52.906 1.00 69.19 221 SER A N 1
ATOM 1847 C CA . SER A 1 221 ? -32.043 -6.353 54.042 1.00 69.19 221 SER A CA 1
ATOM 1848 C C . SER A 1 221 ? -33.436 -7.020 54.150 1.00 69.19 221 SER A C 1
ATOM 1850 O O . SER A 1 221 ? -34.270 -6.543 54.910 1.00 69.19 221 SER A O 1
ATOM 1852 N N . ILE A 1 222 ? -33.708 -8.120 53.430 1.00 72.38 222 ILE A N 1
ATOM 1853 C CA . ILE A 1 222 ? -35.037 -8.763 53.201 1.00 72.38 222 ILE A CA 1
ATOM 1854 C C . ILE A 1 222 ? -35.761 -9.350 54.437 1.00 72.38 222 ILE A C 1
ATOM 1856 O O . ILE A 1 222 ? -36.816 -9.968 54.317 1.00 72.38 222 ILE A O 1
ATOM 1860 N N . TYR A 1 223 ? -35.257 -9.167 55.649 1.00 72.12 223 TYR A N 1
ATOM 1861 C CA . TYR A 1 223 ? -35.695 -9.948 56.813 1.00 72.12 223 TYR A CA 1
ATOM 1862 C C . TYR A 1 223 ? -37.130 -9.663 57.331 1.00 72.12 223 TYR A C 1
ATOM 1864 O O . TYR A 1 223 ? -37.552 -10.317 58.283 1.00 72.12 223 TYR A O 1
ATOM 1872 N N . ASP A 1 224 ? -37.906 -8.762 56.708 1.00 70.75 224 ASP A N 1
ATOM 1873 C CA . ASP A 1 224 ? -39.327 -8.511 57.013 1.00 70.75 224 ASP A CA 1
ATOM 1874 C C . ASP A 1 224 ? -40.187 -8.189 55.761 1.00 70.75 224 ASP A C 1
ATOM 1876 O O . ASP A 1 224 ? -39.675 -7.956 54.663 1.00 70.75 224 ASP A O 1
ATOM 1880 N N . GLU A 1 225 ? -41.524 -8.205 55.908 1.00 66.12 225 GLU A N 1
ATOM 1881 C CA . GLU A 1 225 ? -42.471 -7.973 54.798 1.00 66.12 225 GLU A CA 1
ATOM 1882 C C . GLU A 1 225 ? -42.339 -6.591 54.143 1.00 66.12 225 GLU A C 1
ATOM 1884 O O . GLU A 1 225 ? -42.555 -6.460 52.937 1.00 66.12 225 GLU A O 1
ATOM 1889 N N . GLN A 1 226 ? -41.967 -5.565 54.909 1.00 68.12 226 GLN A N 1
ATOM 1890 C CA . GLN A 1 226 ? -41.831 -4.203 54.399 1.00 68.12 226 GLN A CA 1
ATOM 1891 C C . GLN A 1 226 ? -40.575 -4.088 53.519 1.00 68.12 226 GLN A C 1
ATOM 1893 O O . GLN A 1 226 ? -40.595 -3.449 52.464 1.00 68.12 226 GLN A O 1
ATOM 1898 N N . ASN A 1 227 ? -39.512 -4.798 53.898 1.00 70.44 227 ASN A N 1
ATOM 1899 C CA . ASN A 1 227 ? -38.260 -4.898 53.160 1.00 70.44 227 ASN A CA 1
ATOM 1900 C C . ASN A 1 227 ? -38.338 -5.842 51.945 1.00 70.44 227 ASN A C 1
ATOM 1902 O O . ASN A 1 227 ? -37.584 -5.660 50.987 1.00 70.44 227 ASN A O 1
ATOM 1906 N N . LYS A 1 228 ? -39.291 -6.786 51.906 1.00 74.00 228 LYS A N 1
ATOM 1907 C CA . LYS A 1 228 ? -39.560 -7.625 50.718 1.00 74.00 228 LYS A CA 1
ATOM 1908 C C . LYS A 1 228 ? -39.949 -6.805 49.485 1.00 74.00 228 LYS A C 1
ATOM 1910 O O . LYS A 1 228 ? -39.415 -7.042 48.404 1.00 74.00 228 LYS A O 1
ATOM 1915 N N . LEU A 1 229 ? -40.848 -5.826 49.629 1.00 75.50 229 LEU A N 1
ATOM 1916 C CA . LEU A 1 229 ? -41.278 -4.975 48.508 1.00 75.50 229 LEU A CA 1
ATOM 1917 C C . LEU A 1 229 ? -40.125 -4.100 47.982 1.00 75.50 229 LEU A C 1
ATOM 1919 O O . LEU A 1 229 ? -39.947 -3.938 46.771 1.00 75.50 229 LEU A O 1
ATOM 1923 N N . PHE A 1 230 ? -39.299 -3.586 48.896 1.00 74.75 230 PHE A N 1
ATOM 1924 C CA . PHE A 1 230 ? -38.085 -2.844 48.553 1.00 74.75 230 PHE A CA 1
ATOM 1925 C C . PHE A 1 230 ? -37.053 -3.709 47.829 1.00 74.75 230 PHE A C 1
ATOM 1927 O O . PHE A 1 230 ? -36.392 -3.225 46.912 1.00 74.75 230 PHE A O 1
ATOM 1934 N N . ALA A 1 231 ? -36.935 -4.985 48.188 1.00 75.62 231 ALA A N 1
ATOM 1935 C CA . ALA A 1 231 ? -36.041 -5.905 47.505 1.00 75.62 231 ALA A CA 1
ATOM 1936 C C . ALA A 1 231 ? -36.488 -6.254 46.082 1.00 75.62 231 ALA A C 1
ATOM 1938 O O . ALA A 1 231 ? -35.642 -6.290 45.193 1.00 75.62 231 ALA A O 1
ATOM 1939 N N . TYR A 1 232 ? -37.791 -6.439 45.836 1.00 78.44 232 TYR A N 1
ATOM 1940 C CA . TYR A 1 232 ? -38.302 -6.576 44.465 1.00 78.44 232 TYR A CA 1
ATOM 1941 C C . TYR A 1 232 ? -37.985 -5.332 43.632 1.00 78.44 232 TYR A C 1
ATOM 1943 O O . TYR A 1 232 ? -37.432 -5.439 42.543 1.00 78.44 232 TYR A O 1
ATOM 1951 N N . THR A 1 233 ? -38.201 -4.145 44.203 1.00 82.00 233 THR A N 1
ATOM 1952 C CA . THR A 1 233 ? -37.832 -2.880 43.552 1.00 82.00 233 THR A CA 1
ATOM 1953 C C . THR A 1 233 ? -36.325 -2.800 43.273 1.00 82.00 233 THR A C 1
ATOM 1955 O O . THR A 1 233 ? -35.904 -2.298 42.233 1.00 82.00 233 THR A O 1
ATOM 1958 N N . ALA A 1 234 ? -35.480 -3.287 44.185 1.00 81.12 234 ALA A N 1
ATOM 1959 C CA . ALA A 1 234 ? -34.034 -3.328 43.983 1.00 81.12 234 ALA A CA 1
ATOM 1960 C C . ALA A 1 234 ? -33.627 -4.296 42.857 1.00 81.12 234 ALA A C 1
ATOM 1962 O O . ALA A 1 234 ? -32.771 -3.941 42.049 1.00 81.12 234 ALA A O 1
ATOM 1963 N N . LEU A 1 235 ? -34.262 -5.470 42.761 1.00 80.06 235 LEU A N 1
ATOM 1964 C CA . LEU A 1 235 ? -34.053 -6.428 41.668 1.00 80.06 235 LEU A CA 1
ATOM 1965 C C . LEU A 1 235 ? -34.455 -5.839 40.308 1.00 80.06 235 LEU A C 1
ATOM 1967 O O . LEU A 1 235 ? -33.666 -5.918 39.366 1.00 80.06 235 LEU A O 1
ATOM 1971 N N . ASP A 1 236 ? -35.611 -5.175 40.224 1.00 83.19 236 ASP A N 1
ATOM 1972 C CA . ASP A 1 236 ? -36.070 -4.506 38.998 1.00 83.19 236 ASP A CA 1
ATOM 1973 C C . ASP A 1 236 ? -35.089 -3.413 38.549 1.00 83.19 236 ASP A C 1
ATOM 1975 O O . ASP A 1 236 ? -34.774 -3.284 37.363 1.00 83.19 236 ASP A O 1
ATOM 1979 N N . ASN A 1 237 ? -34.560 -2.631 39.499 1.00 82.38 237 ASN A N 1
ATOM 1980 C CA . ASN A 1 237 ? -33.547 -1.624 39.195 1.00 82.38 237 ASN A CA 1
ATOM 1981 C C . ASN A 1 237 ? -32.251 -2.272 38.689 1.00 82.38 237 ASN A C 1
ATOM 1983 O O . ASN A 1 237 ? -31.739 -1.830 37.666 1.00 82.38 237 ASN A O 1
ATOM 1987 N N . ILE A 1 238 ? -31.749 -3.337 39.328 1.00 81.25 238 ILE A N 1
ATOM 1988 C CA . ILE A 1 238 ? -30.557 -4.062 38.848 1.00 81.25 238 ILE A CA 1
ATOM 1989 C C . ILE A 1 238 ? -30.768 -4.573 37.421 1.00 81.25 238 ILE A C 1
ATOM 1991 O O . ILE A 1 238 ? -29.896 -4.382 36.575 1.00 81.25 238 ILE A O 1
ATOM 1995 N N . GLN A 1 239 ? -31.923 -5.180 37.132 1.00 81.38 239 GLN A N 1
ATOM 1996 C CA . GLN A 1 239 ? -32.241 -5.666 35.791 1.00 81.38 239 GLN A CA 1
ATOM 1997 C C . GLN A 1 239 ? -32.273 -4.521 34.769 1.00 81.38 239 GLN A C 1
ATOM 1999 O O . GLN A 1 239 ? -31.709 -4.652 33.682 1.00 81.38 239 GLN A O 1
ATOM 2004 N N . ARG A 1 240 ? -32.887 -3.383 35.110 1.00 83.00 240 ARG A N 1
ATOM 2005 C CA . ARG A 1 240 ? -32.943 -2.209 34.229 1.00 83.00 240 ARG A CA 1
ATOM 2006 C C . ARG A 1 240 ? -31.556 -1.629 33.951 1.00 83.00 240 ARG A C 1
ATOM 2008 O O . ARG A 1 240 ? -31.238 -1.375 32.793 1.00 83.00 240 ARG A O 1
ATOM 2015 N N . GLU A 1 241 ? -30.739 -1.433 34.984 1.00 81.25 241 GLU A N 1
ATOM 2016 C CA . GLU A 1 241 ? -29.373 -0.911 34.838 1.00 81.25 241 GLU A CA 1
ATOM 2017 C C . GLU A 1 241 ? -28.495 -1.878 34.025 1.00 81.25 241 GLU A C 1
ATOM 2019 O O . GLU A 1 241 ? -27.732 -1.458 33.157 1.00 81.25 241 GLU A O 1
ATOM 2024 N N . TYR A 1 242 ? -28.663 -3.188 34.224 1.00 78.69 242 TYR A N 1
ATOM 2025 C CA . TYR A 1 242 ? -28.000 -4.209 33.418 1.00 78.69 242 TYR A CA 1
ATOM 2026 C C . TYR A 1 242 ? -28.390 -4.137 31.934 1.00 78.69 242 TYR A C 1
ATOM 2028 O O . TYR A 1 242 ? -27.518 -4.175 31.067 1.00 78.69 242 TYR A O 1
ATOM 2036 N N . LEU A 1 243 ? -29.682 -3.996 31.620 1.00 80.56 243 LEU A N 1
ATOM 2037 C CA . LEU A 1 243 ? -30.147 -3.835 30.238 1.00 80.56 243 LEU A CA 1
ATOM 2038 C C . LEU A 1 243 ? -29.638 -2.528 29.613 1.00 80.56 243 LEU A C 1
ATOM 2040 O O . LEU A 1 243 ? -29.246 -2.523 28.447 1.00 80.56 243 LEU A O 1
ATOM 2044 N N . ALA A 1 244 ? -29.584 -1.438 30.384 1.00 80.69 244 ALA A N 1
ATOM 2045 C CA . ALA A 1 244 ? -29.003 -0.174 29.936 1.00 80.69 244 ALA A CA 1
ATOM 2046 C C . ALA A 1 244 ? -27.501 -0.316 29.642 1.00 80.69 244 ALA A C 1
ATOM 2048 O O . ALA A 1 244 ? -27.034 0.153 28.604 1.00 80.69 244 ALA A O 1
ATOM 2049 N N . LEU A 1 245 ? -26.753 -1.020 30.500 1.00 78.69 245 LEU A N 1
ATOM 2050 C CA . LEU A 1 245 ? -25.352 -1.363 30.257 1.00 78.69 245 LEU A CA 1
ATOM 2051 C C . LEU A 1 245 ? -25.198 -2.213 28.992 1.00 78.69 245 LEU A C 1
ATOM 2053 O O . LEU A 1 245 ? -24.351 -1.891 28.162 1.00 78.69 245 LEU A O 1
ATOM 2057 N N . LYS A 1 246 ? -26.015 -3.264 28.834 1.00 76.69 246 LYS A N 1
ATOM 2058 C CA . LYS A 1 246 ? -26.018 -4.139 27.653 1.00 76.69 246 LYS A CA 1
ATOM 2059 C C . LYS A 1 246 ? -26.196 -3.304 26.386 1.00 76.69 246 LYS A C 1
ATOM 2061 O O . LYS A 1 246 ? -25.316 -3.315 25.536 1.00 76.69 246 LYS A O 1
ATOM 2066 N N . GLN A 1 247 ? -27.250 -2.492 26.315 1.00 77.69 247 GLN A N 1
ATOM 2067 C CA . GLN A 1 247 ? -27.521 -1.619 25.170 1.00 77.69 247 GLN A CA 1
ATOM 2068 C C . GLN A 1 247 ? -26.388 -0.611 24.918 1.00 77.69 247 GLN A C 1
ATOM 2070 O O . GLN A 1 247 ? -25.999 -0.365 23.780 1.00 77.69 247 GLN A O 1
ATOM 2075 N N . SER A 1 248 ? -25.839 -0.022 25.981 1.00 76.44 248 SER A N 1
ATOM 2076 C CA . SER A 1 248 ? -24.729 0.932 25.913 1.00 76.44 248 SER A CA 1
ATOM 2077 C C . SER A 1 248 ? -23.446 0.277 25.373 1.00 76.44 248 SER A C 1
ATOM 2079 O O . SER A 1 248 ? -22.705 0.884 24.595 1.00 76.44 248 SER A O 1
ATOM 2081 N N . LEU A 1 249 ? -23.178 -0.977 25.743 1.00 75.00 249 LEU A N 1
ATOM 2082 C CA . LEU A 1 249 ? -22.075 -1.770 25.204 1.00 75.00 249 LEU A CA 1
ATOM 2083 C C . LEU A 1 249 ? -22.348 -2.214 23.762 1.00 75.00 249 LEU A C 1
ATOM 2085 O O . LEU A 1 249 ? -21.450 -2.082 22.940 1.00 75.00 249 LEU A O 1
ATOM 2089 N N . GLU A 1 250 ? -23.566 -2.642 23.419 1.00 72.81 250 GLU A N 1
ATOM 2090 C CA . GLU A 1 250 ? -23.962 -2.976 22.038 1.00 72.81 250 GLU A CA 1
ATOM 2091 C C . GLU A 1 250 ? -23.811 -1.774 21.102 1.00 72.81 250 GLU A C 1
ATOM 2093 O O . GLU A 1 250 ? -23.322 -1.905 19.985 1.00 72.81 2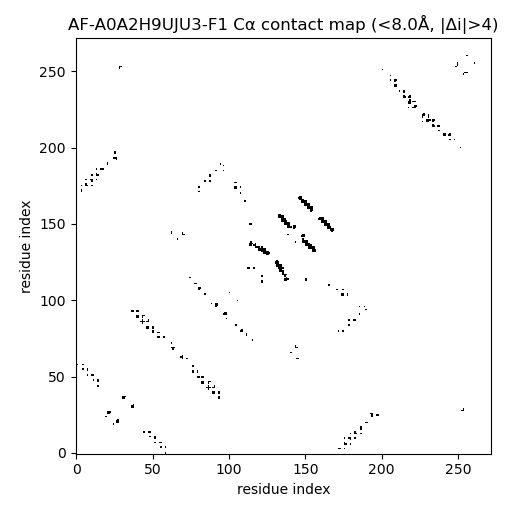50 GLU A O 1
ATOM 2098 N N . ASN A 1 251 ? -24.148 -0.573 21.568 1.00 72.19 251 ASN A N 1
ATOM 2099 C CA . ASN A 1 251 ? -23.967 0.652 20.792 1.00 72.19 251 ASN A CA 1
ATOM 2100 C C . ASN A 1 251 ? -22.481 0.999 20.569 1.00 72.19 251 ASN A C 1
ATOM 2102 O O . ASN A 1 251 ? -22.150 1.642 19.570 1.00 72.19 251 ASN A O 1
ATOM 2106 N N . ARG A 1 252 ? -21.582 0.595 21.482 1.00 72.00 252 ARG A N 1
ATOM 2107 C CA . ARG A 1 252 ? -20.126 0.820 21.375 1.00 72.00 252 ARG A CA 1
ATOM 2108 C C . ARG A 1 252 ? -19.404 -0.268 20.581 1.00 72.00 252 ARG A C 1
ATOM 2110 O O . ARG A 1 252 ? -18.494 0.050 19.823 1.00 72.00 252 ARG A O 1
ATOM 2117 N N . LEU A 1 253 ? -19.789 -1.526 20.780 1.00 63.12 253 LEU A N 1
ATOM 2118 C CA . LEU A 1 253 ? -19.171 -2.720 20.191 1.00 63.12 253 LEU A CA 1
ATOM 2119 C C . LEU A 1 253 ? -19.869 -3.175 18.898 1.00 63.12 253 LEU A C 1
ATOM 2121 O O . LEU A 1 253 ? -19.350 -4.042 18.208 1.00 63.12 253 LEU A O 1
ATOM 2125 N N . LEU A 1 254 ? -20.978 -2.518 18.533 1.00 55.72 254 LEU A N 1
ATOM 2126 C CA . LEU A 1 254 ? -21.924 -2.881 17.472 1.00 55.72 254 LEU A CA 1
ATOM 2127 C C . LEU A 1 254 ? -22.695 -4.179 17.792 1.00 55.72 254 LEU A C 1
ATOM 2129 O O . LEU A 1 254 ? -22.183 -5.114 18.402 1.00 55.72 254 LEU A O 1
ATOM 2133 N N . HIS A 1 255 ? -23.966 -4.225 17.384 1.00 49.72 255 HIS A N 1
ATOM 2134 C CA . HIS A 1 255 ? -24.842 -5.390 17.541 1.00 49.72 255 HIS A CA 1
ATOM 2135 C C . HIS A 1 255 ? -24.235 -6.664 16.921 1.00 49.72 255 HIS A C 1
ATOM 2137 O O . HIS A 1 255 ? -23.777 -6.630 15.779 1.00 49.72 255 HIS A O 1
ATOM 2143 N N . GLY A 1 256 ? -24.336 -7.801 17.624 1.00 50.47 256 GLY A N 1
ATOM 2144 C CA . GLY A 1 256 ? -24.110 -9.136 17.045 1.00 50.47 256 GLY A CA 1
ATOM 2145 C C . GLY A 1 256 ? -22.813 -9.857 17.431 1.00 50.47 256 GLY A C 1
ATOM 2146 O O . GLY A 1 256 ? -22.498 -10.883 16.831 1.00 50.47 256 GLY A O 1
ATOM 2147 N N . GLU A 1 257 ? -22.069 -9.368 18.422 1.00 53.81 257 GLU A N 1
ATOM 2148 C CA . GLU A 1 257 ? -20.896 -10.072 18.957 1.00 53.81 257 GLU A CA 1
ATOM 2149 C C . GLU A 1 257 ? -21.267 -11.314 19.790 1.00 53.81 257 GLU A C 1
ATOM 2151 O O . GLU A 1 257 ? -22.218 -11.311 20.575 1.00 53.81 257 GLU A O 1
ATOM 2156 N N . TYR A 1 258 ? -20.433 -12.357 19.686 1.00 46.12 258 TYR A N 1
ATOM 2157 C CA . TYR A 1 258 ? -20.534 -13.628 20.423 1.00 46.12 258 TYR A CA 1
ATOM 2158 C C . TYR A 1 258 ? -20.623 -13.440 21.954 1.00 46.12 258 TYR A C 1
ATOM 2160 O O . TYR A 1 258 ? -21.268 -14.231 22.638 1.00 46.12 258 TYR A O 1
ATOM 2168 N N . TRP A 1 259 ? -20.058 -12.348 22.484 1.00 45.59 259 TRP A N 1
ATOM 2169 C CA . TRP A 1 259 ? -20.111 -11.991 23.907 1.00 45.59 259 TRP A CA 1
ATOM 2170 C C . TRP A 1 259 ? -21.540 -11.704 24.402 1.00 45.59 259 TRP A C 1
ATOM 2172 O O . TRP A 1 259 ? -21.864 -12.003 25.551 1.00 45.59 259 TRP A O 1
ATOM 2182 N N . PHE A 1 260 ? -22.421 -11.164 23.550 1.00 48.34 260 PHE A N 1
ATOM 2183 C CA . PHE A 1 260 ? -23.829 -10.957 23.910 1.00 48.34 260 PHE A CA 1
ATOM 2184 C C . PHE A 1 260 ? -24.642 -12.250 23.832 1.00 48.34 260 PHE A C 1
ATOM 2186 O O . PHE A 1 260 ? -25.542 -12.440 24.649 1.00 48.34 260 PHE A O 1
ATOM 2193 N N . ASN A 1 261 ? -24.281 -13.159 22.921 1.00 51.88 261 ASN A N 1
ATOM 2194 C CA . ASN A 1 261 ? -24.917 -14.472 22.817 1.00 51.88 261 ASN A CA 1
ATOM 2195 C C . ASN A 1 261 ? -24.620 -15.341 24.046 1.00 51.88 261 ASN A C 1
ATOM 2197 O O . ASN A 1 261 ? -25.518 -16.022 24.518 1.00 51.88 261 ASN A O 1
ATOM 2201 N N . GLU A 1 262 ? -23.413 -15.282 24.625 1.00 51.72 262 GLU A N 1
ATOM 2202 C CA . GLU A 1 262 ? -23.118 -15.988 25.887 1.00 51.72 262 GLU A CA 1
ATOM 2203 C C . GLU A 1 262 ? -23.913 -15.429 27.071 1.00 51.72 262 GLU A C 1
ATOM 2205 O O . GLU A 1 262 ? -24.370 -16.186 27.923 1.00 51.72 262 GLU A O 1
ATOM 2210 N N . ILE A 1 263 ? -24.122 -14.112 27.113 1.00 51.25 263 ILE A N 1
ATOM 2211 C CA . ILE A 1 263 ? -24.982 -13.459 28.102 1.00 51.25 263 ILE A CA 1
ATOM 2212 C C . ILE A 1 263 ? -26.445 -13.904 27.948 1.00 51.25 263 ILE A C 1
ATOM 2214 O O . ILE A 1 263 ? -27.102 -14.208 28.944 1.00 51.25 263 ILE A O 1
ATOM 2218 N N . GLU A 1 264 ? -26.966 -13.946 26.720 1.00 52.16 264 GLU A N 1
ATOM 2219 C CA . GLU A 1 264 ? -28.331 -14.409 26.449 1.00 52.16 264 GLU A CA 1
ATOM 2220 C C . GLU A 1 264 ? -28.503 -15.900 26.741 1.00 52.16 264 GLU A C 1
ATOM 2222 O O . GLU A 1 264 ? -29.482 -16.274 27.385 1.00 52.16 264 GLU A O 1
ATOM 2227 N N . ASP A 1 265 ? -27.528 -16.734 26.376 1.00 54.38 265 ASP A N 1
ATOM 2228 C CA . ASP A 1 265 ? -27.485 -18.154 26.737 1.00 54.38 265 ASP A CA 1
ATOM 2229 C C . ASP A 1 265 ? -27.433 -18.344 28.256 1.00 54.38 265 ASP A C 1
ATOM 2231 O O . ASP A 1 265 ? -28.088 -19.236 28.799 1.00 54.38 265 ASP A O 1
ATOM 2235 N N . TYR A 1 266 ? -26.678 -17.506 28.970 1.00 50.66 266 TYR A N 1
ATOM 2236 C CA . TYR A 1 266 ? -26.609 -17.554 30.426 1.00 50.66 266 TYR A CA 1
ATOM 2237 C C . TYR A 1 266 ? -27.954 -17.174 31.059 1.00 50.66 266 TYR A C 1
ATOM 2239 O O . TYR A 1 266 ? -28.427 -17.870 31.953 1.00 50.66 266 TYR A O 1
ATOM 2247 N N . LEU A 1 267 ? -28.621 -16.126 30.566 1.00 50.59 267 LEU A N 1
ATOM 2248 C CA . LEU A 1 267 ? -29.941 -15.713 31.056 1.00 50.59 267 LEU A CA 1
ATOM 2249 C C . LEU A 1 267 ? -31.042 -16.729 30.700 1.00 50.59 267 LEU A C 1
ATOM 2251 O O . LEU A 1 267 ? -31.900 -17.011 31.534 1.00 50.59 267 LEU A O 1
ATOM 2255 N N . GLY A 1 268 ? -30.993 -17.342 29.514 1.00 51.34 268 GLY A N 1
ATOM 2256 C CA . GLY A 1 268 ? -31.924 -18.394 29.087 1.00 51.34 268 GLY A CA 1
ATOM 2257 C C . GLY A 1 268 ? -31.788 -19.708 29.867 1.00 51.34 268 GLY A C 1
ATOM 2258 O O . GLY A 1 268 ? -32.759 -20.456 29.991 1.00 51.34 268 GLY A O 1
ATOM 2259 N N . ARG A 1 269 ? -30.608 -19.976 30.444 1.00 47.62 269 ARG A N 1
ATOM 2260 C CA . ARG A 1 269 ? -30.354 -21.123 31.338 1.00 47.62 269 ARG A CA 1
ATOM 2261 C C . ARG A 1 269 ? -30.800 -20.896 32.783 1.00 47.62 269 ARG A C 1
ATOM 2263 O O . ARG A 1 269 ? -30.919 -21.869 33.513 1.00 47.62 269 ARG A O 1
ATOM 2270 N N . VAL A 1 270 ? -31.025 -19.650 33.203 1.00 43.78 270 VAL A N 1
ATOM 2271 C CA . VAL A 1 270 ? -31.453 -19.303 34.576 1.00 43.78 270 VAL A CA 1
ATOM 2272 C C . VAL A 1 270 ? -32.986 -19.225 34.698 1.00 43.78 270 VAL A C 1
ATOM 2274 O O . VAL A 1 270 ? -33.516 -19.236 35.805 1.00 43.78 270 VAL A O 1
ATOM 2277 N N . ILE A 1 271 ? -33.710 -19.175 33.572 1.00 43.06 271 ILE A N 1
ATOM 2278 C CA . ILE A 1 271 ? -35.182 -19.058 33.515 1.00 43.06 271 ILE A CA 1
ATOM 2279 C C . ILE A 1 271 ? -35.876 -20.420 33.251 1.00 43.06 271 ILE A C 1
ATOM 2281 O O . ILE A 1 271 ? -37.104 -20.493 33.251 1.00 43.06 271 ILE A O 1
ATOM 2285 N N . ASN A 1 272 ? -35.118 -21.512 33.097 1.00 36.69 272 ASN A N 1
ATOM 2286 C CA . ASN A 1 272 ? -35.630 -22.894 33.049 1.00 36.69 272 ASN A CA 1
ATOM 2287 C C . ASN A 1 272 ? -35.111 -23.713 34.233 1.00 36.69 272 ASN A C 1
ATOM 2289 O O . ASN A 1 272 ? -35.816 -24.670 34.622 1.00 36.69 272 ASN A O 1
#

Organism: NCBI:txid2053287

Mean predicted aligned error: 10.1 Å

Sequence (272 aa):
MDHLLDSLDQIENLENQLRNYINCGVLHYQLLNDKHRWWMLCSALDVLGDTSLAFKDYLQTEFPKETGLKYIHCYGILQCFILQQDSLKHLYEVFKVQWEANSELKKIRKVRNASIGHTILNNEGGRSEKDKDEFNNFISRITINKSGFDLLRYSKKKEDTVYEEISIYELLKKQLDEAIVLLRRLNKEIIIMENEVKKKFENEKLVGLLPISYWFEKIHSIYDEQNKLFAYTALDNIQREYLALKQSLENRLLHGEYWFNEIEDYLGRVIN

Solvent-accessible surface area (backbone atoms only — not comparable to full-atom values): 14979 Å² total; per-residue (Å²): 110,66,69,58,53,55,46,44,56,49,42,54,52,52,50,51,50,46,52,48,48,45,76,74,34,84,52,28,57,66,39,57,73,38,55,70,47,34,55,47,42,53,52,19,53,50,41,39,50,52,32,47,50,52,50,52,48,64,72,73,49,85,71,65,85,52,69,70,54,40,51,50,52,54,53,48,56,46,47,37,57,51,47,35,51,51,16,54,46,44,47,27,56,60,71,70,43,90,76,75,85,53,73,65,62,52,48,52,50,48,52,40,48,46,64,71,40,76,60,79,71,53,57,47,66,61,95,48,86,88,53,36,33,40,34,49,37,42,64,42,74,90,52,60,53,84,57,29,33,35,37,41,33,36,36,65,76,76,74,41,78,45,81,43,81,44,49,49,60,60,50,47,48,54,50,45,56,51,50,46,53,52,47,55,51,48,50,51,52,51,53,50,54,43,50,57,57,51,57,76,46,66,86,62,52,69,72,76,46,54,71,52,69,64,35,51,56,44,46,74,53,45,90,43,78,76,34,40,58,53,22,52,52,25,50,54,48,51,54,50,34,50,51,51,44,50,53,56,46,33,72,71,65,45,82,87,51,70,73,58,51,53,51,49,52,52,53,61,63,74,77,110

Secondary structure (DSSP, 8-state):
-HHHHHHHHHHHHHHHHHHHHHHHSTTHHHHHHSHHHHHHHHHHHHHHHHHHHHHHHHHHSPPPSSHHHHHHHHHHHHHHHHHHHHHHHHHHHHTT------HHHHHHHHHHHHHH--SS--EES-SSTTTPEEEEEEE-GGG--SSEEEEEEEETTT--EEEEEEEHHHHHHHHHHHHHHHHHHHHHHHHHHHHHHHHHTTT--GGGG--HHHHHHHHHT-SSHHHHHHHHHHHHHHHHHHHHHHHHHHHHH-TT-HHHHHHHHHHHHH--

pLDDT: mean 84.44, std 15.23, range [36.69, 98.56]

Nearest PDB structures (foldseek):
  2wcd-assembly1_A  TM=1.481E-01  e=8.398E+00  Escherichia coli K-12

Foldseek 3Di:
DVVLLVLLVLLVVLLVLVVCCCPVFLCVLVQVVVVVLVVLLVQLSVLLNVLSVLSVCLVPDAQDPDLVSLVVSVLVLLVSLVSNLVSLVSLCVSLVHDDDDDPLSVVSVLVSCQAPDQDDPNWDDDPDPVGTWTWGWYWDSVQRDSQWTWIWIATPVVRDIDIDTDGSVVSSVSSSVVSSVSSVVSSVSSVVVRVVLVVVCVPPDLVVLPPLVVLVVLLVVCPDPVSVVSNVVSVVSRVVSVVVSVVSVCVSSPPDDPVVVVVVVVVVVVVD